Protein AF-A0A2E6W9V0-F1 (afdb_monomer_lite)

Sequence (194 aa):
MIGILCKHWQISPEEFGRLFNISNPEPFYNGTATLSVPLYERFTKVMNLATKMEKEDSIALELEAFQQEHDLSMKELSNGIKVSTDTIQRWMNLEAKPNRASTLRVAAYINRSPLEEEWGYQFDRLRGYMKTLGLRKGHVAKQMGVTMAMFSSYITGKSNPRTPYMELWLPWLTDFNDSMDKVIRVWKNTPNKH

Structure (mmCIF, N/CA/C/O backbone):
data_AF-A0A2E6W9V0-F1
#
_entry.id   AF-A0A2E6W9V0-F1
#
loop_
_atom_site.group_PDB
_atom_site.id
_atom_site.type_symbol
_atom_site.label_atom_id
_atom_site.label_alt_id
_atom_site.label_comp_id
_atom_site.label_asym_id
_atom_site.label_entity_id
_atom_site.label_seq_id
_atom_site.pdbx_PDB_ins_code
_atom_site.Cartn_x
_atom_site.Cartn_y
_atom_site.Cartn_z
_atom_site.occupancy
_atom_site.B_iso_or_equiv
_atom_site.auth_seq_id
_atom_site.auth_comp_id
_atom_site.auth_asym_id
_atom_site.auth_atom_id
_atom_site.pdbx_PDB_model_num
ATOM 1 N N . MET A 1 1 ? 20.339 -14.387 -33.029 1.00 56.03 1 MET A N 1
ATOM 2 C CA . MET A 1 1 ? 20.330 -13.676 -31.727 1.00 56.03 1 MET A CA 1
ATOM 3 C C . MET A 1 1 ? 19.712 -12.281 -31.846 1.00 56.03 1 MET A C 1
ATOM 5 O O . MET A 1 1 ? 18.791 -11.999 -31.100 1.00 56.03 1 MET A O 1
ATOM 9 N N . ILE A 1 2 ? 20.110 -11.456 -32.823 1.00 56.59 2 ILE A N 1
ATOM 10 C CA . ILE A 1 2 ? 19.520 -10.117 -33.058 1.00 56.59 2 ILE A CA 1
ATOM 11 C C . ILE A 1 2 ? 18.042 -10.190 -33.455 1.00 56.59 2 ILE A C 1
ATOM 13 O O . ILE A 1 2 ? 17.230 -9.526 -32.834 1.00 56.59 2 ILE A O 1
ATOM 17 N N . GLY A 1 3 ? 17.668 -11.082 -34.377 1.00 57.81 3 GLY A N 1
ATOM 18 C CA . GLY A 1 3 ? 16.261 -11.327 -34.717 1.00 57.81 3 GLY A CA 1
ATOM 19 C C . GLY A 1 3 ? 15.349 -11.681 -33.543 1.00 57.81 3 GLY A C 1
ATOM 20 O O . GLY A 1 3 ? 14.194 -11.277 -33.509 1.00 57.81 3 GLY A O 1
ATOM 21 N N . ILE A 1 4 ? 15.873 -12.414 -32.554 1.00 56.12 4 ILE A N 1
ATOM 22 C CA . ILE A 1 4 ? 15.129 -12.760 -31.333 1.00 56.12 4 ILE A CA 1
ATOM 23 C C . ILE A 1 4 ? 14.895 -11.498 -30.495 1.00 56.12 4 ILE A C 1
ATOM 25 O O . ILE A 1 4 ? 13.802 -11.302 -29.976 1.00 56.12 4 ILE A O 1
ATOM 29 N N . LEU A 1 5 ? 15.896 -10.618 -30.415 1.00 55.47 5 LEU A N 1
ATOM 30 C CA . LEU A 1 5 ? 15.805 -9.353 -29.692 1.00 55.47 5 LEU A CA 1
ATOM 31 C C . LEU A 1 5 ? 14.891 -8.359 -30.425 1.00 55.47 5 LEU A C 1
ATOM 33 O O . LEU A 1 5 ? 13.989 -7.820 -29.806 1.00 55.47 5 LEU A O 1
ATOM 37 N N . CYS A 1 6 ? 15.003 -8.189 -31.742 1.00 60.91 6 CYS A N 1
ATOM 38 C CA . CYS A 1 6 ? 14.086 -7.321 -32.489 1.00 60.91 6 CYS A CA 1
ATOM 39 C C . CYS A 1 6 ? 12.626 -7.800 -32.403 1.00 60.91 6 CYS A C 1
ATOM 41 O O . CYS A 1 6 ? 11.732 -6.976 -32.247 1.00 60.91 6 CYS A O 1
ATOM 43 N N . LYS A 1 7 ? 12.380 -9.120 -32.423 1.00 63.38 7 LYS A N 1
ATOM 44 C CA . LYS A 1 7 ? 11.036 -9.692 -32.217 1.00 63.38 7 LYS A CA 1
ATOM 45 C C . LYS A 1 7 ? 10.506 -9.469 -30.804 1.00 63.38 7 LYS A C 1
ATOM 47 O O . LYS A 1 7 ? 9.340 -9.134 -30.648 1.00 63.38 7 LYS A O 1
ATOM 52 N N . HIS A 1 8 ? 11.346 -9.649 -29.785 1.00 57.81 8 HIS A N 1
ATOM 53 C CA . HIS A 1 8 ? 10.958 -9.414 -28.394 1.00 57.81 8 HIS A CA 1
ATOM 54 C C . HIS A 1 8 ? 10.584 -7.944 -28.139 1.00 57.81 8 HIS A C 1
ATOM 56 O O . HIS A 1 8 ? 9.660 -7.683 -27.380 1.00 57.81 8 HIS A O 1
ATOM 62 N N . TRP A 1 9 ? 11.243 -7.012 -28.832 1.00 56.81 9 TRP A N 1
ATOM 63 C CA . TRP A 1 9 ? 11.042 -5.564 -28.706 1.00 56.81 9 TRP A CA 1
ATOM 64 C C . TRP A 1 9 ? 10.103 -4.967 -29.767 1.00 56.81 9 TRP A C 1
ATOM 66 O O . TRP A 1 9 ? 9.985 -3.753 -29.860 1.00 56.81 9 TRP A O 1
ATOM 76 N N . GLN A 1 10 ? 9.459 -5.806 -30.588 1.00 74.62 10 GLN A N 1
ATOM 77 C CA . GLN A 1 10 ? 8.549 -5.399 -31.673 1.00 74.62 10 GLN A CA 1
ATOM 78 C C . GLN A 1 10 ? 9.139 -4.398 -32.693 1.00 74.62 10 GLN A C 1
ATOM 80 O O . GLN A 1 10 ? 8.399 -3.714 -33.392 1.00 74.62 10 GLN A O 1
ATOM 85 N N . ILE A 1 11 ? 10.467 -4.344 -32.832 1.00 71.56 11 ILE A N 1
ATOM 86 C CA . ILE A 1 11 ? 11.156 -3.447 -33.772 1.00 71.56 11 ILE A CA 1
ATOM 87 C C . ILE A 1 11 ? 11.114 -4.069 -35.173 1.00 71.56 11 ILE A C 1
ATOM 89 O O . ILE A 1 11 ? 11.510 -5.230 -35.345 1.00 71.56 11 ILE A O 1
ATOM 93 N N . SER A 1 12 ? 10.671 -3.312 -36.184 1.00 77.69 12 SER A N 1
ATOM 94 C CA . SER A 1 12 ? 10.653 -3.795 -37.573 1.00 77.69 12 SER A CA 1
ATOM 95 C C . SER A 1 12 ? 12.072 -3.886 -38.164 1.00 77.69 12 SER A C 1
ATOM 97 O O . SER A 1 12 ? 12.991 -3.197 -37.704 1.00 77.69 12 SER A O 1
ATOM 99 N N . PRO A 1 13 ? 12.294 -4.709 -39.206 1.00 73.38 13 PRO A N 1
ATOM 100 C CA . PRO A 1 13 ? 13.573 -4.745 -39.909 1.00 73.38 13 PRO A CA 1
ATOM 101 C C . PRO A 1 13 ? 14.001 -3.366 -40.429 1.00 73.38 13 PRO A C 1
ATOM 103 O O . PRO A 1 13 ? 15.171 -3.009 -40.291 1.00 73.38 13 PRO A O 1
ATOM 106 N N . GLU A 1 14 ? 13.080 -2.561 -40.973 1.00 76.69 14 GLU A N 1
ATOM 107 C CA . GLU A 1 14 ? 13.408 -1.221 -41.477 1.00 76.69 14 GLU A CA 1
ATOM 108 C C . GLU A 1 14 ? 13.818 -0.265 -40.356 1.00 76.69 14 GLU A C 1
ATOM 110 O O . GLU A 1 14 ? 14.757 0.518 -40.517 1.00 76.69 14 GLU A O 1
ATOM 115 N N . GLU A 1 15 ? 13.137 -0.329 -39.214 1.00 71.38 15 GLU A N 1
ATOM 116 C CA . GLU A 1 15 ? 13.444 0.498 -38.050 1.00 71.38 15 GLU A CA 1
ATOM 117 C C . GLU A 1 15 ? 14.808 0.138 -37.448 1.00 71.38 15 GLU A C 1
ATOM 119 O O . GLU A 1 15 ? 15.629 1.019 -37.184 1.00 71.38 15 GLU A O 1
ATOM 124 N N . PHE A 1 16 ? 15.120 -1.158 -37.363 1.00 72.50 16 PHE A N 1
ATOM 125 C CA . PHE A 1 16 ? 16.455 -1.639 -37.014 1.00 72.50 16 PHE A CA 1
ATOM 126 C C . PHE A 1 16 ? 17.524 -1.132 -38.002 1.00 72.50 16 PHE A C 1
ATOM 128 O O . PHE A 1 16 ? 18.582 -0.654 -37.585 1.00 72.50 16 PHE A O 1
ATOM 135 N N . GLY A 1 17 ? 17.243 -1.163 -39.309 1.00 71.81 17 GLY A N 1
ATOM 136 C CA . GLY A 1 17 ? 18.134 -0.624 -40.340 1.00 71.81 17 GLY A CA 1
ATOM 137 C C . GLY A 1 17 ? 18.449 0.861 -40.144 1.00 71.81 17 GLY A C 1
ATOM 138 O O . GLY A 1 17 ? 19.612 1.260 -40.222 1.00 71.81 17 GLY A O 1
ATOM 139 N N . ARG A 1 18 ? 17.442 1.675 -39.801 1.00 73.81 18 ARG A N 1
ATOM 140 C CA . ARG A 1 18 ? 17.631 3.107 -39.508 1.00 73.81 18 ARG A CA 1
ATOM 141 C C . ARG A 1 18 ? 18.471 3.339 -38.255 1.00 73.81 18 ARG A C 1
ATOM 143 O O . ARG A 1 18 ? 19.403 4.136 -38.299 1.00 73.81 18 ARG A O 1
ATOM 150 N N . LEU A 1 19 ? 18.174 2.635 -37.160 1.00 65.94 19 LEU A N 1
ATOM 151 C CA . LEU A 1 19 ? 18.846 2.819 -35.866 1.00 65.94 19 LEU A CA 1
ATOM 152 C C . LEU A 1 19 ? 20.346 2.504 -35.917 1.00 65.94 19 LEU A C 1
ATOM 154 O O . LEU A 1 19 ? 21.139 3.132 -35.216 1.00 65.94 19 LEU A O 1
ATOM 158 N N . PHE A 1 20 ? 20.740 1.547 -36.757 1.00 68.62 20 PHE A N 1
ATOM 159 C CA . PHE A 1 20 ? 22.124 1.081 -36.849 1.00 68.62 20 PHE A CA 1
ATOM 160 C C . PHE A 1 20 ? 22.818 1.467 -38.159 1.00 68.62 20 PHE A C 1
ATOM 162 O O . PHE A 1 20 ? 23.950 1.041 -38.390 1.00 68.62 20 PHE A O 1
ATOM 169 N N . ASN A 1 21 ? 22.175 2.304 -38.982 1.00 73.12 21 ASN A N 1
ATOM 170 C CA . ASN A 1 21 ? 22.659 2.731 -40.295 1.00 73.12 21 ASN A CA 1
ATOM 171 C C . ASN A 1 21 ? 23.041 1.541 -41.201 1.00 73.12 21 ASN A C 1
ATOM 173 O O . ASN A 1 21 ? 24.117 1.501 -41.799 1.00 73.12 21 ASN A O 1
ATOM 177 N N . ILE A 1 22 ? 22.163 0.536 -41.252 1.00 75.19 22 ILE A N 1
ATOM 178 C CA . ILE A 1 22 ? 22.324 -0.690 -42.037 1.00 75.19 22 ILE A CA 1
ATOM 179 C C . ILE A 1 22 ? 21.368 -0.630 -43.226 1.00 75.19 22 ILE A C 1
ATOM 181 O O . ILE A 1 22 ? 20.151 -0.638 -43.063 1.00 75.19 22 ILE A O 1
ATOM 185 N N . SER A 1 23 ? 21.930 -0.617 -44.433 1.00 74.94 23 SER A N 1
ATOM 186 C CA . SER A 1 23 ? 21.172 -0.491 -45.684 1.00 74.94 23 SER A CA 1
ATOM 187 C C . SER A 1 23 ? 20.337 -1.733 -46.023 1.00 74.94 23 SER A C 1
ATOM 189 O O . SER A 1 23 ? 19.331 -1.616 -46.711 1.00 74.94 23 SER A O 1
ATOM 191 N N . ASN A 1 24 ? 20.744 -2.917 -45.547 1.00 81.38 24 ASN A N 1
ATOM 192 C CA . ASN A 1 24 ? 20.009 -4.174 -45.714 1.00 81.38 24 ASN A CA 1
ATOM 193 C C . ASN A 1 24 ? 19.934 -4.951 -44.379 1.00 81.38 24 ASN A C 1
ATOM 195 O O . ASN A 1 24 ? 20.842 -5.728 -44.069 1.00 81.38 24 ASN A O 1
ATOM 199 N N . PRO A 1 25 ? 18.899 -4.709 -43.555 1.00 76.44 25 PRO A N 1
ATOM 200 C CA . PRO A 1 25 ? 18.792 -5.267 -42.206 1.00 76.44 25 PRO A CA 1
ATOM 201 C C . PRO A 1 25 ? 18.252 -6.707 -42.151 1.00 76.44 25 PRO A C 1
ATOM 203 O O . PRO A 1 25 ? 18.462 -7.390 -41.144 1.00 76.44 25 PRO A O 1
ATOM 206 N N . GLU A 1 26 ? 17.588 -7.194 -43.207 1.00 76.38 26 GLU A N 1
ATOM 207 C CA . GLU A 1 26 ? 16.919 -8.506 -43.212 1.00 76.38 26 GLU A CA 1
ATOM 208 C C . GLU A 1 26 ? 17.818 -9.692 -42.821 1.00 76.38 26 GLU A C 1
ATOM 210 O O . GLU A 1 26 ? 17.380 -10.522 -42.020 1.00 76.38 26 GLU A O 1
ATOM 215 N N . PRO A 1 27 ? 19.077 -9.799 -43.292 1.00 74.06 27 PRO A N 1
ATOM 216 C CA . PRO A 1 27 ? 19.936 -10.924 -42.926 1.00 74.06 27 PRO A CA 1
ATOM 217 C C . PRO A 1 27 ? 20.261 -10.972 -41.422 1.00 74.06 27 PRO A C 1
ATOM 219 O O . PRO A 1 27 ? 20.403 -12.045 -40.834 1.00 74.06 27 PRO A O 1
ATOM 222 N N . PHE A 1 28 ? 20.332 -9.816 -40.758 1.00 67.75 28 PHE A N 1
ATOM 223 C CA . PHE A 1 28 ? 20.571 -9.724 -39.313 1.00 67.75 28 PHE A CA 1
ATOM 224 C C . PHE A 1 28 ? 19.304 -10.046 -38.511 1.00 67.75 28 PHE A C 1
ATOM 226 O O . PHE A 1 28 ? 19.367 -10.706 -37.466 1.00 67.75 28 PHE A O 1
ATOM 233 N N . TYR A 1 29 ? 18.148 -9.628 -39.032 1.00 67.50 29 TYR A N 1
ATOM 234 C CA . TYR A 1 29 ? 16.833 -9.908 -38.460 1.00 67.50 29 TYR A CA 1
ATOM 235 C C . TYR A 1 29 ? 16.461 -11.394 -38.560 1.00 67.50 29 TYR A C 1
ATOM 237 O O . TYR A 1 29 ? 15.961 -11.982 -37.606 1.00 67.50 29 TYR A O 1
ATOM 245 N N . ASN A 1 30 ? 16.785 -12.048 -39.674 1.00 71.94 30 ASN A N 1
ATOM 246 C CA . ASN A 1 30 ? 16.535 -13.478 -39.875 1.00 71.94 30 ASN A CA 1
ATOM 247 C C . ASN A 1 30 ? 17.632 -14.374 -39.276 1.00 71.94 30 ASN A C 1
ATOM 249 O O . ASN A 1 30 ? 17.510 -15.596 -39.276 1.00 71.94 30 ASN A O 1
ATOM 253 N N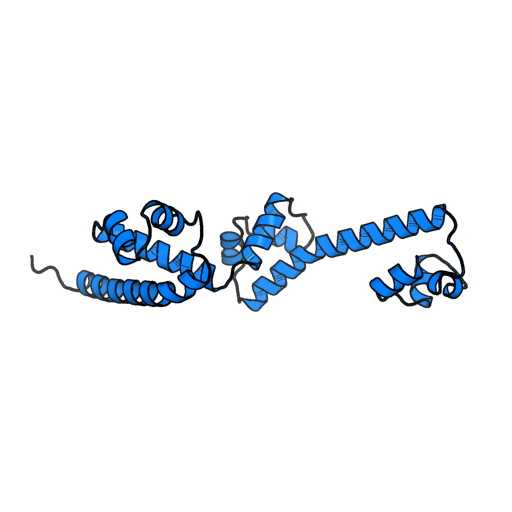 . GLY A 1 31 ? 18.689 -13.776 -38.715 1.00 65.88 31 GLY A N 1
ATOM 254 C CA . GLY A 1 31 ? 19.781 -14.496 -38.060 1.00 65.88 31 GLY A CA 1
ATOM 255 C C . GLY A 1 31 ? 20.735 -15.207 -39.020 1.00 65.88 31 GLY A C 1
ATOM 256 O O . GLY A 1 31 ? 21.501 -16.056 -38.574 1.00 65.88 31 GLY A O 1
ATOM 257 N N . THR A 1 32 ? 20.704 -14.860 -40.307 1.00 68.94 32 THR A N 1
ATOM 258 C CA . THR A 1 32 ? 21.591 -15.394 -41.350 1.00 68.94 32 THR A CA 1
ATOM 259 C C . THR A 1 32 ? 22.884 -14.585 -41.503 1.00 68.94 32 THR A C 1
ATOM 261 O O . THR A 1 32 ? 23.808 -15.036 -42.172 1.00 68.94 32 THR A O 1
ATOM 264 N N . ALA A 1 33 ? 22.986 -13.428 -40.839 1.00 62.84 33 ALA A N 1
ATOM 265 C CA . ALA A 1 33 ? 24.200 -12.624 -40.720 1.00 62.84 33 ALA A CA 1
ATOM 266 C C . ALA A 1 33 ? 24.478 -12.212 -39.263 1.00 62.84 33 ALA A C 1
ATOM 268 O O . ALA A 1 33 ? 23.566 -12.005 -38.458 1.00 62.84 33 ALA A O 1
ATOM 269 N N . THR A 1 34 ? 25.759 -12.059 -38.926 1.00 61.00 34 THR A N 1
ATOM 270 C CA . THR A 1 34 ? 26.229 -11.590 -37.614 1.00 61.00 34 THR A CA 1
ATOM 271 C C . THR A 1 34 ? 26.721 -10.151 -37.700 1.00 61.00 34 THR A C 1
ATOM 273 O O . THR A 1 34 ? 27.457 -9.804 -38.622 1.00 61.00 34 THR A O 1
ATOM 276 N N . LEU A 1 35 ? 26.360 -9.314 -36.724 1.00 60.31 35 LEU A N 1
ATOM 277 C CA . LEU A 1 35 ? 26.965 -7.988 -36.578 1.00 60.31 35 LEU A CA 1
ATOM 278 C C . LEU A 1 35 ? 28.466 -8.112 -36.299 1.00 60.31 35 LEU A C 1
ATOM 280 O O . LEU A 1 35 ? 28.909 -9.054 -35.640 1.00 60.31 35 LEU A O 1
ATOM 284 N N . SER A 1 36 ? 29.242 -7.126 -36.748 1.00 65.56 36 SER A N 1
ATOM 285 C CA . SER A 1 36 ? 30.614 -6.972 -36.270 1.00 65.56 36 SER A CA 1
ATOM 286 C C . SER A 1 36 ? 30.612 -6.739 -34.753 1.00 65.56 36 SER A C 1
ATOM 288 O O . SER A 1 36 ? 29.671 -6.150 -34.211 1.00 65.56 36 SER A O 1
ATOM 290 N N . VAL A 1 37 ? 31.668 -7.182 -34.062 1.00 55.50 37 VAL A N 1
ATOM 291 C CA . VAL A 1 37 ? 31.803 -7.042 -32.596 1.00 55.50 37 VAL A CA 1
ATOM 292 C C . VAL A 1 37 ? 31.498 -5.608 -32.108 1.00 55.50 37 VAL A C 1
ATOM 294 O O . VAL A 1 37 ? 30.690 -5.468 -31.189 1.00 55.50 37 VAL A O 1
ATOM 297 N N . PRO A 1 38 ? 31.982 -4.529 -32.764 1.00 62.72 38 PRO A N 1
ATOM 298 C CA . PRO A 1 38 ? 31.664 -3.157 -32.351 1.00 62.72 38 PRO A CA 1
ATOM 299 C C . PRO A 1 38 ? 30.180 -2.774 -32.483 1.00 62.72 38 PRO A C 1
ATOM 301 O O . PRO A 1 38 ? 29.662 -1.990 -31.686 1.00 62.72 38 PRO A O 1
ATOM 304 N N . LEU A 1 39 ? 29.473 -3.306 -33.487 1.00 54.94 39 LEU A N 1
ATOM 305 C CA . LEU A 1 39 ? 28.040 -3.057 -33.667 1.00 54.94 39 LEU A CA 1
ATOM 306 C C . LEU A 1 39 ? 27.202 -3.867 -32.674 1.00 54.94 39 LEU A C 1
ATOM 308 O O . LEU A 1 39 ? 26.203 -3.360 -32.171 1.00 54.94 39 LEU A O 1
ATOM 312 N N . TYR A 1 40 ? 27.630 -5.086 -32.341 1.00 55.66 40 TYR A N 1
ATOM 313 C CA . TYR A 1 40 ? 26.990 -5.908 -31.315 1.00 55.66 40 TYR A CA 1
ATOM 314 C C . TYR A 1 40 ? 27.095 -5.281 -29.915 1.00 55.66 40 TYR A C 1
ATOM 316 O O . TYR A 1 40 ? 26.110 -5.248 -29.176 1.00 55.66 40 TYR A O 1
ATOM 324 N N . GLU A 1 41 ? 28.253 -4.722 -29.556 1.00 58.22 41 GLU A N 1
ATOM 325 C CA . GLU A 1 41 ? 28.435 -4.005 -28.287 1.00 58.22 41 GLU A CA 1
ATOM 326 C C . GLU A 1 41 ? 27.582 -2.732 -28.217 1.00 58.22 41 GLU A C 1
ATOM 328 O O . GLU A 1 41 ? 26.940 -2.470 -27.197 1.00 58.22 41 GLU A O 1
ATOM 333 N N . ARG A 1 42 ? 27.511 -1.963 -29.315 1.00 57.44 42 ARG A N 1
ATOM 334 C CA . ARG A 1 42 ? 26.616 -0.798 -29.418 1.00 57.44 42 ARG A CA 1
ATOM 335 C C . ARG A 1 42 ? 25.149 -1.196 -29.286 1.00 57.44 42 ARG A C 1
ATOM 337 O O . ARG A 1 42 ? 24.441 -0.574 -28.502 1.00 57.44 42 ARG A O 1
ATOM 344 N N . PHE A 1 43 ? 24.717 -2.240 -29.991 1.00 58.81 43 PHE A N 1
ATOM 345 C CA . PHE A 1 43 ? 23.364 -2.784 -29.892 1.00 58.81 43 PHE A CA 1
ATOM 346 C C . PHE A 1 43 ? 23.045 -3.193 -28.451 1.00 58.81 43 PHE A C 1
ATOM 348 O O . PHE A 1 43 ? 22.086 -2.705 -27.870 1.00 58.81 43 PHE A O 1
ATOM 355 N N . THR A 1 44 ? 23.905 -3.992 -27.821 1.00 56.97 44 THR A N 1
ATOM 356 C CA . THR A 1 44 ? 23.718 -4.452 -26.437 1.00 56.97 44 THR A CA 1
ATOM 357 C C . THR A 1 44 ? 23.658 -3.284 -25.452 1.00 56.97 44 THR A C 1
ATOM 359 O O . THR A 1 44 ? 22.849 -3.293 -24.530 1.00 56.97 44 THR A O 1
ATOM 362 N N . LYS A 1 45 ? 24.471 -2.241 -25.651 1.00 57.75 45 LYS A N 1
ATOM 363 C CA . LYS A 1 45 ? 24.452 -1.036 -24.814 1.00 57.75 45 LYS A CA 1
ATOM 364 C C . LYS A 1 45 ? 23.164 -0.229 -24.989 1.00 57.75 45 LYS A C 1
ATOM 366 O O . LYS A 1 45 ? 22.606 0.195 -23.983 1.00 57.75 45 LYS A O 1
ATOM 371 N N . VAL A 1 46 ? 22.694 -0.040 -26.225 1.00 54.16 46 VAL A N 1
ATOM 372 C CA . VAL A 1 46 ? 21.431 0.655 -26.536 1.00 54.16 46 VAL A CA 1
ATOM 373 C C . VAL A 1 46 ? 20.237 -0.129 -26.001 1.00 54.16 46 VAL A C 1
ATOM 375 O O . VAL A 1 46 ? 19.387 0.460 -25.349 1.00 54.16 46 VAL A O 1
ATOM 378 N N . MET A 1 47 ? 20.215 -1.451 -26.177 1.00 57.25 47 MET A N 1
ATOM 379 C CA . MET A 1 47 ? 19.143 -2.297 -25.653 1.00 57.25 47 MET A CA 1
ATOM 380 C C . MET A 1 47 ? 19.156 -2.343 -24.126 1.00 57.25 47 MET A C 1
ATOM 382 O O . MET A 1 47 ? 18.112 -2.171 -23.522 1.00 57.25 47 MET A O 1
ATOM 386 N N . ASN A 1 48 ? 20.318 -2.464 -23.476 1.00 53.44 48 ASN A N 1
ATOM 387 C CA . ASN A 1 48 ? 20.408 -2.390 -22.013 1.00 53.44 48 ASN A CA 1
ATOM 388 C C . ASN A 1 48 ? 20.003 -1.012 -21.472 1.00 53.44 48 ASN A C 1
ATOM 390 O O . ASN A 1 48 ? 19.455 -0.930 -20.376 1.00 53.44 48 ASN A O 1
ATOM 394 N N . LEU A 1 49 ? 20.278 0.067 -22.213 1.00 48.16 49 LEU A N 1
ATOM 395 C CA . LEU A 1 49 ? 19.762 1.405 -21.914 1.00 48.16 49 LEU A CA 1
ATOM 396 C C . LEU A 1 49 ? 18.242 1.455 -22.083 1.00 48.16 49 LEU A C 1
ATOM 398 O O . LEU A 1 49 ? 17.588 1.943 -21.175 1.00 48.16 49 LEU A O 1
ATOM 402 N N . ALA A 1 50 ? 17.688 0.885 -23.154 1.00 49.31 50 ALA A N 1
ATOM 403 C CA . ALA A 1 50 ? 16.248 0.798 -23.380 1.00 49.31 50 ALA A CA 1
ATOM 404 C C . ALA A 1 50 ? 15.544 -0.027 -22.289 1.00 49.31 50 ALA A C 1
ATOM 406 O O . ALA A 1 50 ? 14.576 0.449 -21.726 1.00 49.31 50 ALA A O 1
ATOM 407 N N . THR A 1 51 ? 16.078 -1.184 -21.876 1.00 49.91 51 THR A N 1
ATOM 408 C CA . THR A 1 51 ? 15.543 -1.995 -20.756 1.00 49.91 51 THR A CA 1
ATOM 409 C C . THR A 1 51 ? 15.694 -1.304 -19.405 1.00 49.91 51 THR A C 1
ATOM 411 O O . THR A 1 51 ? 14.906 -1.509 -18.482 1.00 49.91 51 THR A O 1
ATOM 414 N N . LYS A 1 52 ? 16.743 -0.491 -19.251 1.00 44.00 52 LYS A N 1
ATOM 415 C CA . LYS A 1 52 ? 16.937 0.330 -18.058 1.00 44.00 52 LYS A CA 1
ATOM 416 C C . LYS A 1 52 ? 15.965 1.512 -18.035 1.00 44.00 52 LYS A C 1
ATOM 418 O O . LYS A 1 52 ? 15.481 1.822 -16.958 1.00 44.00 52 LYS A O 1
ATOM 423 N N . MET A 1 53 ? 15.653 2.099 -19.190 1.00 45.47 53 MET A N 1
ATOM 424 C CA . MET A 1 53 ? 14.617 3.120 -19.353 1.00 45.47 53 MET A CA 1
ATOM 425 C C . MET A 1 53 ? 13.220 2.529 -19.148 1.00 45.47 53 MET A C 1
ATOM 427 O O . MET A 1 53 ? 12.478 3.071 -18.354 1.00 45.47 53 MET A O 1
ATOM 431 N N . GLU A 1 54 ? 12.921 1.341 -19.676 1.00 49.34 54 GLU A N 1
ATOM 432 C CA . GLU A 1 54 ? 11.663 0.612 -19.440 1.00 49.34 54 GLU A CA 1
ATOM 433 C C . GLU A 1 54 ? 11.400 0.375 -17.940 1.00 49.34 54 GLU A C 1
ATOM 435 O O . GLU A 1 54 ? 10.276 0.507 -17.472 1.00 49.34 54 GLU A O 1
ATOM 440 N N . LYS A 1 55 ? 12.450 0.099 -17.149 1.00 48.78 55 LYS A N 1
ATOM 441 C CA . LYS A 1 55 ? 12.366 -0.005 -15.678 1.00 48.78 55 LYS A CA 1
ATOM 442 C C . LYS A 1 55 ? 12.296 1.336 -14.945 1.00 48.78 55 LYS A C 1
ATOM 444 O O . LYS A 1 55 ? 11.792 1.378 -13.825 1.00 48.78 55 LYS A O 1
ATOM 449 N N . GLU A 1 56 ? 12.873 2.391 -15.510 1.00 48.53 56 GLU A N 1
ATOM 450 C CA . GLU A 1 56 ? 12.894 3.736 -14.922 1.00 48.53 56 GLU A CA 1
ATOM 451 C C . GLU A 1 56 ? 11.582 4.490 -15.213 1.00 48.53 56 GLU A C 1
ATOM 453 O O . GLU A 1 56 ? 11.093 5.188 -14.327 1.00 48.53 56 GLU A O 1
ATOM 458 N N . ASP A 1 57 ? 10.965 4.236 -16.370 1.00 55.09 57 ASP A N 1
ATOM 459 C CA . ASP A 1 57 ? 9.627 4.681 -16.766 1.00 55.09 57 ASP A CA 1
ATOM 460 C C . ASP A 1 57 ? 8.532 3.879 -16.035 1.00 55.09 57 ASP A C 1
ATOM 462 O O . ASP A 1 57 ? 7.503 4.445 -15.673 1.00 55.09 57 ASP A O 1
ATOM 466 N N . SER A 1 58 ? 8.781 2.598 -15.709 1.00 65.06 58 SER A N 1
ATOM 467 C CA . SER A 1 58 ? 7.829 1.716 -15.003 1.00 65.06 58 SER A CA 1
ATOM 468 C C . SER A 1 58 ? 7.282 2.339 -13.723 1.00 65.06 58 SER A C 1
ATOM 470 O O . SER A 1 58 ? 6.082 2.338 -13.521 1.00 65.06 58 SER A O 1
ATOM 472 N N . ILE A 1 59 ? 8.125 2.920 -12.860 1.00 71.81 59 ILE A N 1
ATOM 473 C CA . ILE A 1 59 ? 7.669 3.416 -11.546 1.00 71.81 59 ILE A CA 1
ATOM 474 C C . ILE A 1 59 ? 6.862 4.710 -11.672 1.00 71.81 59 ILE A C 1
ATOM 476 O O . ILE A 1 59 ? 5.891 4.891 -10.944 1.00 71.81 59 ILE A O 1
ATOM 480 N N . ALA A 1 60 ? 7.273 5.622 -12.556 1.00 78.06 60 ALA A N 1
ATOM 481 C CA . ALA A 1 60 ? 6.541 6.864 -12.790 1.00 78.06 60 ALA A CA 1
ATOM 482 C C . ALA A 1 60 ? 5.154 6.562 -13.375 1.00 78.06 60 ALA A C 1
ATOM 484 O O . ALA A 1 60 ? 4.153 7.041 -12.846 1.00 78.06 60 ALA A O 1
ATOM 485 N N . LEU A 1 61 ? 5.110 5.686 -14.385 1.00 71.69 61 LEU A N 1
ATOM 486 C CA . LEU A 1 61 ? 3.877 5.224 -15.020 1.00 71.69 61 LEU A CA 1
ATOM 487 C C . LEU A 1 61 ? 3.003 4.407 -14.061 1.00 71.69 61 LEU A C 1
ATOM 489 O O . LEU A 1 61 ? 1.795 4.606 -14.025 1.00 71.69 61 LEU A O 1
ATOM 493 N N . GLU A 1 62 ? 3.591 3.526 -13.249 1.00 74.12 62 GLU A N 1
ATOM 494 C CA . GLU A 1 62 ? 2.876 2.746 -12.230 1.00 74.12 62 GLU A CA 1
ATOM 495 C C . GLU A 1 62 ? 2.258 3.651 -11.159 1.00 74.12 62 GLU A C 1
ATOM 497 O O . GLU A 1 62 ? 1.121 3.428 -10.755 1.00 74.12 62 GLU A O 1
ATOM 502 N N . LEU A 1 63 ? 2.978 4.682 -10.702 1.00 79.69 63 LEU A N 1
ATOM 503 C CA . LEU A 1 63 ? 2.458 5.637 -9.721 1.00 79.69 63 LEU A CA 1
ATOM 504 C C . LEU A 1 63 ? 1.334 6.494 -10.296 1.00 79.69 63 LEU A C 1
ATOM 506 O O . LEU A 1 63 ? 0.343 6.715 -9.606 1.00 79.69 63 LEU A O 1
ATOM 510 N N . GLU A 1 64 ? 1.479 6.967 -11.533 1.00 80.19 64 GLU A N 1
ATOM 511 C CA . GLU A 1 64 ? 0.450 7.756 -12.211 1.00 80.19 64 GLU A CA 1
ATOM 512 C C . GLU A 1 64 ? -0.804 6.922 -12.487 1.00 80.19 64 GLU A C 1
ATOM 514 O O . GLU A 1 64 ? -1.906 7.349 -12.142 1.00 80.19 64 GLU A O 1
ATOM 519 N N . ALA A 1 65 ? -0.641 5.706 -13.015 1.00 70.56 65 ALA A N 1
ATOM 520 C CA . ALA A 1 65 ? -1.744 4.782 -13.249 1.00 70.56 65 ALA A CA 1
ATOM 521 C C . ALA A 1 65 ? -2.4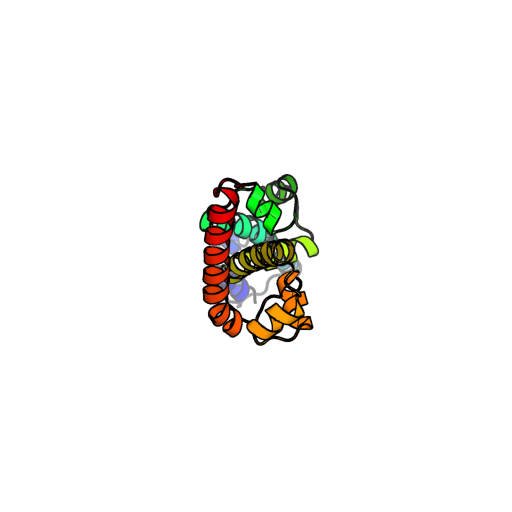66 4.426 -11.943 1.00 70.56 65 ALA A C 1
ATOM 523 O O . ALA A 1 65 ? -3.684 4.551 -11.870 1.00 70.56 65 ALA A O 1
ATOM 524 N N . PHE A 1 66 ? -1.724 4.070 -10.889 1.00 72.12 66 PHE A N 1
ATOM 525 C CA . PHE A 1 66 ? -2.302 3.737 -9.586 1.00 72.12 66 PHE A CA 1
ATOM 526 C C . PHE A 1 66 ? -3.016 4.936 -8.949 1.00 72.12 66 PHE A C 1
ATOM 528 O O . PHE A 1 66 ? -4.092 4.791 -8.372 1.00 72.12 66 PHE A O 1
ATOM 535 N N . GLN A 1 67 ? -2.448 6.141 -9.065 1.00 77.94 67 GLN A N 1
ATOM 536 C CA . GLN A 1 67 ? -3.089 7.353 -8.567 1.00 77.94 67 GLN A CA 1
ATOM 537 C C . GLN A 1 67 ? -4.429 7.611 -9.269 1.00 77.94 67 GLN A C 1
ATOM 539 O O . GLN A 1 67 ? -5.409 7.928 -8.598 1.00 77.94 67 GLN A O 1
ATOM 544 N N . GLN A 1 68 ? -4.463 7.486 -10.599 1.00 72.50 68 GLN A N 1
ATOM 545 C CA . GLN A 1 68 ? -5.665 7.708 -11.405 1.00 72.50 68 GLN A CA 1
ATOM 546 C C . GLN A 1 68 ? -6.716 6.614 -11.187 1.00 72.50 68 GLN A C 1
ATOM 548 O O . GLN A 1 68 ? -7.897 6.926 -11.062 1.00 72.50 68 GLN A O 1
ATOM 553 N N . GLU A 1 69 ? -6.301 5.347 -11.108 1.00 66.56 69 GLU A N 1
ATOM 554 C CA . GLU A 1 69 ? -7.191 4.199 -10.893 1.00 66.56 69 GLU A CA 1
ATOM 555 C C . GLU A 1 69 ? -7.931 4.283 -9.552 1.00 66.56 69 GLU A C 1
ATOM 557 O O . GLU A 1 69 ? -9.110 3.937 -9.468 1.00 66.56 69 GLU A O 1
ATOM 562 N N . HIS A 1 70 ? -7.258 4.783 -8.515 1.00 62.00 70 HIS A N 1
ATOM 563 C CA . HIS A 1 70 ? -7.792 4.855 -7.155 1.00 62.00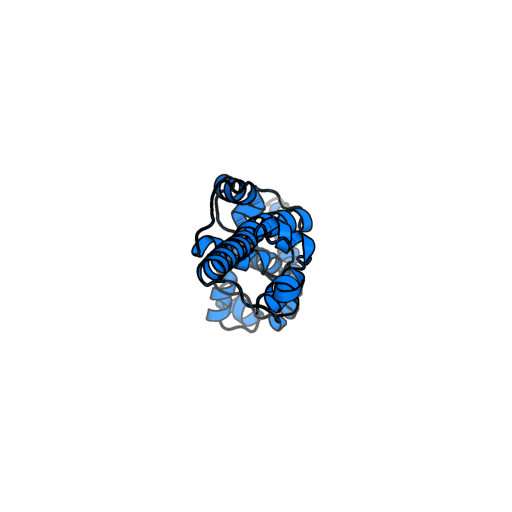 70 HIS A CA 1
ATOM 564 C C . HIS A 1 70 ? -8.241 6.263 -6.726 1.00 62.00 70 HIS A C 1
ATOM 566 O O . HIS A 1 70 ? -8.564 6.455 -5.555 1.00 62.00 70 HIS A O 1
ATOM 572 N N . ASP A 1 71 ? -8.261 7.234 -7.648 1.00 72.75 71 ASP A N 1
ATOM 573 C CA . ASP A 1 71 ? -8.614 8.646 -7.404 1.00 72.75 71 ASP A CA 1
ATOM 574 C C . ASP A 1 71 ? -7.889 9.253 -6.183 1.00 72.75 71 ASP A C 1
ATOM 576 O O . ASP A 1 71 ? -8.455 9.970 -5.357 1.00 72.75 71 ASP A O 1
ATOM 580 N N . LEU A 1 72 ? -6.604 8.917 -6.031 1.00 74.25 72 LEU A N 1
ATOM 581 C CA . LEU A 1 72 ? -5.825 9.312 -4.861 1.00 74.25 72 LEU A CA 1
ATOM 582 C C . LEU A 1 72 ? -5.295 10.735 -5.008 1.00 74.25 72 LEU A C 1
ATOM 584 O O . LEU A 1 72 ? -4.657 11.110 -6.001 1.00 74.25 72 LEU A O 1
ATOM 588 N N . SER A 1 73 ? -5.430 11.525 -3.946 1.00 81.12 73 SER A N 1
ATOM 589 C CA . SER A 1 73 ? -4.691 12.775 -3.856 1.00 81.12 73 SER A CA 1
ATOM 590 C C . SER A 1 73 ? -3.196 12.502 -3.691 1.00 81.12 73 SER A C 1
ATOM 592 O O . SER A 1 73 ? -2.756 11.507 -3.106 1.00 81.12 73 SER A O 1
ATOM 594 N N . MET A 1 74 ? -2.375 13.460 -4.116 1.00 80.69 74 MET A N 1
ATOM 595 C CA . MET A 1 74 ? -0.922 13.341 -3.982 1.00 80.69 74 MET A CA 1
ATOM 596 C C . MET A 1 74 ? -0.447 13.238 -2.527 1.00 80.69 74 MET A C 1
ATOM 598 O O . MET A 1 74 ? 0.586 12.638 -2.225 1.00 80.69 74 MET A O 1
ATOM 602 N N . LYS A 1 75 ? -1.254 13.746 -1.592 1.00 77.19 75 LYS A N 1
ATOM 603 C CA . LYS A 1 75 ? -1.027 13.599 -0.155 1.00 77.19 75 LYS A CA 1
ATOM 604 C C . LYS A 1 75 ? -1.291 12.171 0.334 1.00 77.19 75 LYS A C 1
ATOM 606 O O . LYS A 1 75 ? -0.542 11.679 1.176 1.00 77.19 75 LYS A O 1
ATOM 611 N N . GLU A 1 76 ? -2.326 11.509 -0.173 1.00 71.25 76 GLU A N 1
ATOM 612 C CA . GLU A 1 76 ? -2.655 10.119 0.175 1.00 71.25 76 GLU A CA 1
ATOM 613 C C . GLU A 1 76 ? -1.607 9.156 -0.377 1.00 71.25 76 GLU A C 1
ATOM 615 O O . GLU A 1 76 ? -1.058 8.360 0.388 1.00 71.25 76 GLU A O 1
ATOM 620 N N . LEU A 1 77 ? -1.215 9.337 -1.642 1.00 78.75 77 LEU A N 1
ATOM 621 C CA . LEU A 1 77 ? -0.138 8.573 -2.275 1.00 78.75 77 LEU A CA 1
ATOM 622 C C . LEU A 1 77 ? 1.190 8.708 -1.500 1.00 78.75 77 LEU A C 1
ATOM 624 O O . LEU A 1 77 ? 1.843 7.716 -1.162 1.00 78.75 77 LEU A O 1
ATOM 628 N N . SER A 1 78 ? 1.547 9.940 -1.118 1.00 82.25 78 SER A N 1
ATOM 629 C CA . SER A 1 78 ? 2.691 10.254 -0.245 1.00 82.25 78 SER A CA 1
ATOM 630 C C . SER A 1 78 ? 2.640 9.515 1.092 1.00 82.25 78 SER A C 1
ATOM 632 O O . SER A 1 78 ? 3.631 8.911 1.522 1.00 82.25 78 SER A O 1
ATOM 634 N N . ASN A 1 79 ? 1.488 9.531 1.761 1.00 76.56 79 ASN A N 1
ATOM 635 C CA . ASN A 1 79 ? 1.315 8.861 3.048 1.00 76.56 79 ASN A CA 1
ATOM 636 C C . ASN A 1 79 ? 1.414 7.334 2.925 1.00 76.56 79 ASN A C 1
ATOM 638 O O . ASN A 1 79 ? 2.052 6.695 3.768 1.00 76.56 79 ASN A O 1
ATOM 642 N N . GLY A 1 80 ? 0.842 6.758 1.867 1.00 74.44 80 GLY A N 1
ATOM 643 C CA . GLY A 1 80 ? 0.853 5.322 1.601 1.00 74.44 80 GLY A CA 1
ATOM 644 C C . GLY A 1 80 ? 2.255 4.755 1.368 1.00 74.44 80 GLY A C 1
ATOM 645 O O . GLY A 1 80 ? 2.645 3.754 1.986 1.00 74.44 80 GLY A O 1
ATOM 646 N N . ILE A 1 81 ? 3.050 5.449 0.549 1.00 82.00 81 ILE A N 1
ATOM 647 C CA . ILE A 1 81 ? 4.427 5.065 0.188 1.00 82.00 81 ILE A CA 1
ATOM 648 C C . ILE A 1 81 ? 5.436 5.489 1.275 1.00 82.00 81 ILE A C 1
ATOM 650 O O . ILE A 1 81 ? 6.542 4.940 1.365 1.00 82.00 81 ILE A O 1
ATOM 654 N N . LYS A 1 82 ? 5.049 6.424 2.157 1.00 82.50 82 LYS A N 1
ATOM 655 C CA . LYS A 1 82 ? 5.891 7.048 3.197 1.00 82.50 82 LYS A CA 1
ATOM 656 C C . LYS A 1 82 ? 7.093 7.782 2.602 1.00 82.50 82 LYS A C 1
ATOM 658 O O . LYS A 1 82 ? 8.244 7.567 3.000 1.00 82.50 82 LYS A O 1
ATOM 663 N N . VAL A 1 83 ? 6.809 8.626 1.620 1.00 86.81 83 VAL A N 1
ATOM 664 C CA . VAL A 1 83 ? 7.764 9.467 0.888 1.00 86.81 83 VAL A CA 1
ATOM 665 C C . VAL A 1 83 ? 7.120 10.839 0.716 1.00 86.81 83 VAL A C 1
ATOM 667 O O . VAL A 1 83 ? 5.910 10.897 0.577 1.00 86.81 83 VAL A O 1
ATOM 670 N N . SER A 1 84 ? 7.888 11.934 0.744 1.00 90.88 84 SER A N 1
ATOM 671 C CA . SER A 1 84 ? 7.301 13.271 0.579 1.00 90.88 84 SER A CA 1
ATOM 672 C C . SER A 1 84 ? 6.655 13.459 -0.797 1.00 90.88 84 SER A C 1
ATOM 674 O O . SER A 1 84 ? 7.147 12.928 -1.795 1.00 90.88 84 SER A O 1
ATOM 676 N N . THR A 1 85 ? 5.609 14.287 -0.848 1.00 90.50 85 THR A N 1
ATOM 677 C CA . THR A 1 85 ? 4.923 14.702 -2.084 1.00 90.50 85 THR A CA 1
ATOM 678 C C . THR A 1 85 ? 5.904 15.190 -3.141 1.00 90.50 85 THR A C 1
ATOM 680 O O . THR A 1 85 ? 5.870 14.716 -4.269 1.00 90.50 85 THR A O 1
ATOM 683 N N . ASP A 1 86 ? 6.848 16.051 -2.757 1.00 93.12 86 ASP A N 1
ATOM 684 C CA . ASP A 1 86 ? 7.836 16.621 -3.678 1.00 93.12 86 ASP A CA 1
ATOM 685 C C . ASP A 1 86 ? 8.741 15.544 -4.275 1.00 93.12 86 ASP A C 1
ATOM 687 O O . ASP A 1 86 ? 9.112 15.599 -5.441 1.00 93.12 86 ASP A O 1
ATOM 691 N N . THR A 1 87 ? 9.102 14.535 -3.482 1.00 92.06 87 THR A N 1
ATOM 692 C CA . THR A 1 87 ? 9.954 13.446 -3.963 1.00 92.06 87 THR A CA 1
ATOM 693 C C . THR A 1 87 ? 9.199 12.569 -4.960 1.00 92.06 87 THR A C 1
ATOM 695 O O . THR A 1 87 ? 9.767 12.211 -5.988 1.00 92.06 87 THR A O 1
ATOM 698 N N . ILE A 1 88 ? 7.929 12.257 -4.683 1.00 89.25 88 ILE A N 1
ATOM 699 C CA . ILE A 1 88 ? 7.072 11.485 -5.593 1.00 89.25 88 ILE A CA 1
ATOM 700 C C . ILE A 1 88 ? 6.830 12.262 -6.884 1.00 89.25 88 ILE A C 1
ATOM 702 O O . ILE A 1 88 ? 7.016 11.703 -7.959 1.00 89.25 88 ILE A O 1
ATOM 706 N N . GLN A 1 89 ? 6.522 13.557 -6.794 1.00 90.00 89 GLN A N 1
ATOM 707 C CA . GLN A 1 89 ? 6.326 14.409 -7.965 1.00 90.00 89 GLN A CA 1
ATOM 708 C C . GLN A 1 89 ? 7.571 14.433 -8.856 1.00 90.00 89 GLN A C 1
ATOM 710 O O . GLN A 1 89 ? 7.468 14.304 -10.071 1.00 90.00 89 GLN A O 1
ATOM 715 N N . ARG A 1 90 ? 8.766 14.535 -8.262 1.00 88.81 90 ARG A N 1
ATOM 716 C CA . ARG A 1 90 ? 10.026 14.481 -9.018 1.00 88.81 90 ARG A CA 1
ATOM 717 C C . ARG A 1 90 ? 10.282 13.112 -9.643 1.00 88.81 90 ARG A C 1
ATOM 719 O O . ARG A 1 90 ? 10.951 13.052 -10.667 1.00 88.81 90 ARG A O 1
ATOM 726 N N . TRP A 1 91 ? 9.777 12.025 -9.058 1.00 89.62 91 TRP A N 1
ATOM 727 C CA . TRP A 1 91 ? 9.819 10.703 -9.692 1.00 89.62 91 TRP A CA 1
ATOM 728 C C . TRP A 1 91 ? 8.848 10.615 -10.871 1.00 89.62 91 TRP A C 1
ATOM 730 O O . TRP A 1 91 ? 9.258 10.170 -11.935 1.00 89.62 91 TRP A O 1
ATOM 740 N N . MET A 1 92 ? 7.610 11.091 -10.709 1.00 82.88 92 MET A N 1
ATOM 741 C CA . MET A 1 92 ? 6.592 11.103 -11.770 1.00 82.88 92 MET A CA 1
ATOM 742 C C . MET A 1 92 ? 7.001 11.988 -12.956 1.00 82.88 92 MET A C 1
ATOM 744 O O . MET A 1 92 ? 6.827 11.601 -14.103 1.00 82.88 92 MET A O 1
ATOM 748 N N . ASN A 1 93 ? 7.634 13.134 -12.690 1.00 83.75 93 ASN A N 1
ATOM 749 C CA . ASN A 1 93 ? 8.162 14.035 -13.721 1.00 83.75 93 ASN A CA 1
ATOM 750 C C . ASN A 1 93 ? 9.504 13.570 -14.318 1.00 83.75 93 ASN A C 1
ATOM 752 O O . ASN A 1 93 ? 10.100 14.295 -15.115 1.00 83.75 93 ASN A O 1
ATOM 756 N N . LEU A 1 94 ? 10.034 12.418 -13.888 1.00 80.88 94 LEU A N 1
ATOM 757 C CA . LEU A 1 94 ? 11.351 11.898 -14.283 1.00 80.88 94 LEU A CA 1
ATOM 758 C C . LEU A 1 94 ? 12.539 12.830 -13.941 1.00 80.88 94 LEU A C 1
ATOM 760 O O . LEU A 1 94 ? 13.647 12.667 -14.454 1.00 80.88 94 LEU A O 1
ATOM 764 N N . GLU A 1 95 ? 12.351 13.784 -13.027 1.00 82.25 95 GLU A N 1
ATOM 765 C CA . GLU A 1 95 ? 13.383 14.716 -12.550 1.00 82.25 95 GLU A CA 1
ATOM 766 C C . GLU A 1 95 ? 14.345 14.078 -11.535 1.00 82.25 95 GLU A C 1
ATOM 768 O O . GLU A 1 95 ? 15.460 14.562 -11.317 1.00 82.25 95 GLU A O 1
ATOM 773 N N . ALA A 1 96 ? 13.911 13.010 -10.864 1.00 83.94 96 ALA A N 1
ATOM 774 C CA . ALA A 1 96 ? 14.695 12.274 -9.883 1.00 83.94 96 ALA A CA 1
ATOM 775 C C . ALA A 1 96 ? 14.422 10.772 -9.978 1.00 83.94 96 ALA A C 1
ATOM 777 O O . ALA A 1 96 ? 13.338 10.343 -10.360 1.00 83.94 96 ALA A O 1
ATOM 778 N N . LYS A 1 97 ? 15.398 9.956 -9.563 1.00 80.88 97 LYS A N 1
ATOM 779 C CA . LYS A 1 97 ? 15.260 8.494 -9.557 1.00 80.88 97 LYS A CA 1
ATOM 780 C C . LYS A 1 97 ? 14.980 7.965 -8.151 1.00 80.88 97 LYS A C 1
ATOM 782 O O . LYS A 1 97 ? 15.703 8.339 -7.217 1.00 80.88 97 LYS A O 1
ATOM 787 N N . PRO A 1 98 ? 13.994 7.069 -7.970 1.00 82.31 98 PRO A N 1
ATOM 788 C CA . PRO A 1 98 ? 13.823 6.373 -6.707 1.00 82.31 98 PRO A CA 1
ATOM 789 C C . PRO A 1 98 ? 15.026 5.461 -6.465 1.00 82.31 98 PRO A C 1
ATOM 791 O O . PRO A 1 98 ? 15.486 4.732 -7.342 1.00 82.31 98 PRO A O 1
ATOM 794 N N . ASN A 1 99 ? 15.549 5.474 -5.241 1.00 81.31 99 ASN A N 1
ATOM 795 C CA . ASN A 1 99 ? 16.542 4.481 -4.846 1.00 81.31 99 ASN A CA 1
ATOM 796 C C . ASN A 1 99 ? 15.878 3.099 -4.666 1.00 81.31 99 ASN A C 1
ATOM 798 O O . ASN A 1 99 ? 14.650 2.965 -4.659 1.00 81.31 99 ASN A O 1
ATOM 802 N N . ARG A 1 100 ? 16.687 2.050 -4.476 1.00 70.75 100 ARG A N 1
ATOM 803 C CA . ARG A 1 100 ? 16.191 0.671 -4.314 1.00 70.75 100 ARG A CA 1
ATOM 804 C C . ARG A 1 100 ? 15.184 0.524 -3.166 1.00 70.75 100 ARG A C 1
ATOM 806 O O . ARG A 1 100 ? 14.211 -0.208 -3.308 1.00 70.75 100 ARG A O 1
ATOM 813 N N . ALA A 1 101 ? 15.402 1.205 -2.040 1.00 71.12 101 ALA A N 1
ATOM 814 C CA . ALA A 1 101 ? 14.490 1.139 -0.899 1.00 71.12 101 ALA A CA 1
ATOM 815 C C . ALA A 1 101 ? 13.143 1.807 -1.218 1.00 71.12 101 ALA A C 1
ATOM 817 O O . ALA A 1 101 ? 12.098 1.261 -0.879 1.00 71.12 101 ALA A O 1
ATOM 818 N N . SER A 1 102 ? 13.165 2.945 -1.912 1.00 78.62 102 SER A N 1
ATOM 819 C CA . SER A 1 102 ? 11.967 3.629 -2.400 1.00 78.62 102 SER A CA 1
ATOM 820 C C . SER A 1 102 ? 11.200 2.796 -3.423 1.00 78.62 102 SER A C 1
ATOM 822 O O . SER A 1 102 ? 9.991 2.654 -3.295 1.00 78.62 102 SER A O 1
ATOM 824 N N . THR A 1 103 ? 11.901 2.175 -4.374 1.00 78.38 103 THR A N 1
ATOM 825 C CA . THR A 1 103 ? 11.301 1.281 -5.380 1.00 78.38 103 THR A CA 1
ATOM 826 C C . THR A 1 103 ? 10.542 0.132 -4.717 1.00 78.38 103 THR A C 1
ATOM 828 O O . THR A 1 103 ? 9.397 -0.141 -5.053 1.00 78.38 103 THR A O 1
ATOM 831 N N . LEU A 1 104 ? 11.150 -0.507 -3.711 1.00 70.44 104 LEU A N 1
ATOM 832 C CA . LEU A 1 104 ? 10.498 -1.581 -2.958 1.00 70.44 104 LEU A CA 1
ATOM 833 C C . LEU A 1 104 ? 9.276 -1.093 -2.172 1.00 70.44 104 LEU A C 1
ATOM 835 O O . LEU A 1 104 ? 8.323 -1.848 -2.029 1.00 70.44 104 LEU A O 1
ATOM 839 N N . ARG A 1 105 ? 9.281 0.147 -1.664 1.00 73.81 105 ARG A N 1
ATOM 840 C CA . ARG A 1 105 ? 8.110 0.729 -0.986 1.00 73.81 105 ARG A CA 1
ATOM 841 C C . ARG A 1 105 ? 6.968 1.007 -1.950 1.00 73.81 105 ARG A C 1
ATOM 843 O O . ARG A 1 105 ? 5.837 0.722 -1.586 1.00 73.81 105 ARG A O 1
ATOM 850 N N . VAL A 1 106 ? 7.269 1.534 -3.137 1.00 76.38 106 VAL A N 1
ATOM 851 C CA . VAL A 1 106 ? 6.274 1.761 -4.193 1.00 76.38 106 VAL A CA 1
ATOM 852 C C . VAL A 1 106 ? 5.661 0.432 -4.615 1.00 76.38 106 VAL A C 1
ATOM 854 O O . VAL A 1 106 ? 4.455 0.261 -4.490 1.00 76.38 106 VAL A O 1
ATOM 857 N N . ALA A 1 107 ? 6.487 -0.555 -4.968 1.00 66.50 107 ALA A N 1
ATOM 858 C CA . ALA A 1 107 ? 6.005 -1.884 -5.329 1.00 66.50 107 ALA A CA 1
ATOM 859 C C . ALA A 1 107 ? 5.187 -2.526 -4.196 1.00 66.50 107 ALA A C 1
ATOM 861 O O . ALA A 1 107 ? 4.146 -3.119 -4.446 1.00 66.50 107 ALA A O 1
ATOM 862 N N . ALA A 1 108 ? 5.616 -2.387 -2.939 1.00 66.00 108 ALA A N 1
ATOM 863 C CA . ALA A 1 108 ? 4.881 -2.901 -1.785 1.00 66.00 108 ALA A CA 1
ATOM 864 C C . ALA A 1 108 ? 3.637 -2.083 -1.416 1.00 66.00 108 ALA A C 1
ATOM 866 O O . ALA A 1 108 ? 2.925 -2.515 -0.519 1.00 66.00 108 ALA A O 1
ATOM 867 N N . TYR A 1 109 ? 3.425 -0.904 -2.005 1.00 71.62 109 TYR A N 1
ATOM 868 C CA . TYR A 1 109 ? 2.224 -0.089 -1.839 1.00 71.62 109 TYR A CA 1
ATOM 869 C C . TYR A 1 109 ? 1.220 -0.377 -2.960 1.00 71.62 109 TYR A C 1
ATOM 871 O O . TYR A 1 109 ? 0.077 -0.691 -2.666 1.00 71.62 109 TYR A O 1
ATOM 879 N N . ILE A 1 110 ? 1.680 -0.391 -4.213 1.00 69.06 110 ILE A N 1
ATOM 880 C CA . ILE A 1 110 ? 0.871 -0.707 -5.401 1.00 69.06 110 ILE A CA 1
ATOM 881 C C . ILE A 1 110 ? 0.378 -2.158 -5.368 1.00 69.06 110 ILE A C 1
ATOM 883 O O . ILE A 1 110 ? -0.763 -2.438 -5.706 1.00 69.06 110 ILE A O 1
ATOM 887 N N . ASN A 1 111 ? 1.209 -3.091 -4.892 1.00 61.12 111 ASN A N 1
ATOM 888 C CA . ASN A 1 111 ? 0.795 -4.485 -4.712 1.00 61.12 111 ASN A CA 1
ATOM 889 C C . ASN A 1 111 ? 0.046 -4.736 -3.390 1.00 61.12 111 ASN A C 1
ATOM 891 O O . ASN A 1 111 ? -0.202 -5.900 -3.060 1.00 61.12 111 ASN A O 1
ATOM 895 N N . ARG A 1 112 ? -0.297 -3.702 -2.601 1.00 61.72 112 ARG A N 1
ATOM 896 C CA . ARG A 1 112 ? -1.215 -3.917 -1.474 1.00 61.72 112 ARG A CA 1
ATOM 897 C C . ARG A 1 112 ? -2.588 -4.186 -2.045 1.00 61.72 112 ARG A C 1
ATOM 899 O O . ARG A 1 112 ? -3.135 -3.377 -2.782 1.00 61.72 112 ARG A O 1
ATOM 906 N N . SER A 1 113 ? -3.155 -5.328 -1.679 1.00 52.22 113 SER A N 1
ATOM 907 C CA . SER A 1 113 ? -4.565 -5.584 -1.949 1.00 52.22 113 SER A CA 1
ATOM 908 C C . SER A 1 113 ? -5.404 -4.462 -1.309 1.00 52.22 113 SER A C 1
ATOM 910 O O . SER A 1 113 ? -5.081 -4.069 -0.186 1.00 52.22 113 SER A O 1
ATOM 912 N N . PRO A 1 114 ? -6.497 -3.996 -1.942 1.00 55.91 114 PRO A N 1
ATOM 913 C CA . PRO A 1 114 ? -7.476 -3.095 -1.318 1.00 55.91 114 PRO A CA 1
ATOM 914 C C . PRO A 1 114 ? -7.933 -3.580 0.066 1.00 55.91 114 PRO A C 1
ATOM 916 O O . PRO A 1 114 ? -8.170 -2.790 0.978 1.00 55.91 114 PRO A O 1
ATOM 919 N N . LEU A 1 115 ? -7.948 -4.904 0.255 1.00 53.88 115 LEU A N 1
ATOM 920 C CA . LEU A 1 115 ? -8.192 -5.533 1.545 1.00 53.88 115 LEU A CA 1
ATOM 921 C C . LEU A 1 115 ? -7.167 -5.085 2.597 1.00 53.88 115 LEU A C 1
ATOM 923 O O . LEU A 1 115 ? -7.550 -4.792 3.720 1.00 53.88 115 LEU A O 1
ATOM 927 N N . GLU A 1 116 ? -5.874 -4.993 2.278 1.00 59.94 116 GLU A N 1
ATOM 928 C CA . GLU A 1 116 ? -4.840 -4.597 3.245 1.00 59.94 116 GLU A CA 1
ATOM 929 C C . GLU A 1 116 ? -5.015 -3.162 3.766 1.00 59.94 116 GLU A C 1
ATOM 931 O O . GLU A 1 116 ? -4.712 -2.897 4.933 1.00 59.94 116 GLU A O 1
ATOM 936 N N . GLU A 1 117 ? -5.503 -2.245 2.929 1.00 63.75 117 GLU A N 1
ATOM 937 C CA . GLU A 1 117 ? -5.777 -0.861 3.321 1.00 63.75 117 GLU A CA 1
ATOM 938 C C . GLU A 1 117 ? -7.002 -0.771 4.237 1.00 63.75 117 GLU A C 1
ATOM 940 O O . GLU A 1 117 ? -6.924 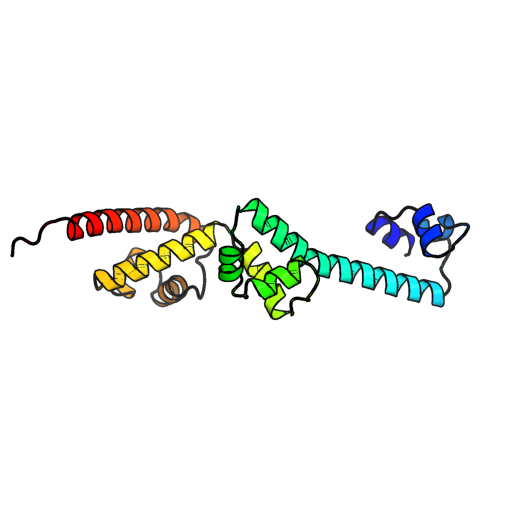-0.188 5.325 1.00 63.75 117 GLU A O 1
ATOM 945 N N . GLU A 1 118 ? -8.093 -1.444 3.862 1.00 67.12 118 GLU A N 1
ATOM 946 C CA . GLU A 1 118 ? -9.294 -1.545 4.692 1.00 67.12 118 GLU A CA 1
ATOM 947 C C . GLU A 1 118 ? -8.968 -2.187 6.052 1.00 67.12 118 GLU A C 1
ATOM 949 O O . GLU A 1 118 ? -9.365 -1.697 7.112 1.00 67.12 118 GLU A O 1
ATOM 954 N N . TRP A 1 119 ? -8.125 -3.219 6.048 1.00 74.81 119 TRP A N 1
ATOM 955 C CA . TRP A 1 119 ? -7.621 -3.880 7.247 1.00 74.81 119 TRP A CA 1
ATOM 956 C C . TRP A 1 119 ? -6.823 -2.956 8.170 1.00 74.81 119 TRP A C 1
ATOM 958 O O . TRP A 1 119 ? -7.030 -2.969 9.390 1.00 74.81 119 TRP A O 1
ATOM 968 N N . GLY A 1 120 ? -5.914 -2.154 7.611 1.00 72.12 120 GLY A N 1
ATOM 969 C CA . GLY A 1 120 ? -5.138 -1.178 8.375 1.00 72.12 120 GLY A CA 1
ATOM 970 C C . GLY A 1 120 ? -6.042 -0.176 9.096 1.00 72.12 120 GLY A C 1
ATOM 971 O O . GLY A 1 120 ? -5.896 0.042 10.303 1.00 72.12 120 GLY A O 1
ATOM 972 N N . TYR A 1 121 ? -7.036 0.350 8.378 1.00 75.75 121 TYR A N 1
ATOM 973 C CA . TYR A 1 121 ? -8.025 1.276 8.922 1.00 75.75 121 TYR A CA 1
ATOM 974 C C . TYR A 1 121 ? -8.851 0.658 10.064 1.00 75.75 121 TYR A C 1
ATOM 976 O O . TYR A 1 121 ? -8.973 1.256 11.141 1.00 75.75 121 TYR A O 1
ATOM 984 N N . GLN A 1 122 ? -9.368 -0.565 9.886 1.00 79.25 122 GLN A N 1
ATOM 985 C CA . GLN A 1 122 ? -10.169 -1.225 10.923 1.00 79.25 122 GLN A CA 1
ATOM 986 C C . GLN A 1 122 ? -9.357 -1.535 12.194 1.00 79.25 122 GLN A C 1
ATOM 988 O O . GLN A 1 122 ? -9.883 -1.423 13.307 1.00 79.25 122 GLN A O 1
ATOM 993 N N . PHE A 1 123 ? -8.066 -1.871 12.074 1.00 82.69 123 PHE A N 1
ATOM 994 C CA . PHE A 1 123 ? -7.208 -2.102 13.243 1.00 82.69 123 PHE A CA 1
ATOM 995 C C . PHE A 1 123 ? -6.852 -0.827 14.007 1.00 82.69 123 PHE A C 1
ATOM 997 O O . PHE A 1 123 ? -6.734 -0.870 15.237 1.00 82.69 123 PHE A O 1
ATOM 1004 N N . ASP A 1 124 ? -6.691 0.302 13.319 1.00 80.75 124 ASP A N 1
ATOM 1005 C CA . ASP A 1 124 ? -6.467 1.588 13.978 1.00 80.75 124 ASP A CA 1
ATOM 1006 C C . ASP A 1 124 ? -7.712 2.035 14.764 1.00 80.75 124 ASP A C 1
ATOM 1008 O O . ASP A 1 124 ? -7.582 2.442 15.927 1.00 80.75 124 ASP A O 1
ATOM 1012 N N . ARG A 1 125 ? -8.920 1.853 14.203 1.00 79.88 125 ARG A N 1
ATOM 1013 C CA . ARG A 1 125 ? -10.194 2.058 14.925 1.00 79.88 125 ARG A CA 1
ATOM 1014 C C . ARG A 1 125 ? -10.296 1.162 16.154 1.00 79.88 125 ARG A C 1
ATOM 1016 O O . ARG A 1 125 ? -10.497 1.659 17.265 1.00 79.88 125 ARG A O 1
ATOM 1023 N N . LEU A 1 126 ? -10.053 -0.139 15.983 1.00 81.56 126 LEU A N 1
ATOM 1024 C CA . LEU A 1 126 ? -10.069 -1.104 17.080 1.00 81.56 126 LEU A CA 1
ATOM 1025 C C . LEU A 1 126 ? -9.087 -0.709 18.192 1.00 81.56 126 LEU A C 1
ATOM 1027 O O . LEU A 1 126 ? -9.439 -0.745 19.371 1.00 81.56 126 LEU A O 1
ATOM 1031 N N . ARG A 1 127 ? -7.873 -0.257 17.846 1.00 84.75 127 ARG A N 1
ATOM 1032 C CA . ARG A 1 127 ? -6.887 0.240 18.822 1.00 84.75 127 ARG A CA 1
ATOM 1033 C C . ARG A 1 127 ? -7.427 1.439 19.608 1.00 84.75 127 ARG A C 1
ATOM 10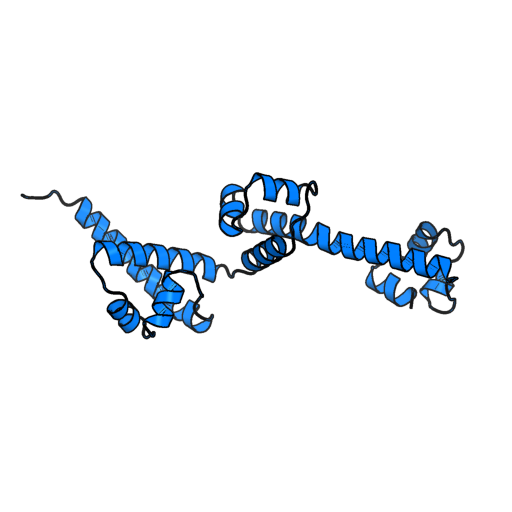35 O O . ARG A 1 127 ? -7.225 1.511 20.823 1.00 84.75 127 ARG A O 1
ATOM 1042 N N . GLY A 1 128 ? -8.120 2.353 18.931 1.00 78.06 128 GLY A N 1
ATOM 1043 C CA . GLY A 1 128 ? -8.811 3.484 19.547 1.00 78.06 128 GLY A CA 1
ATOM 1044 C C . GLY A 1 128 ? -9.865 3.038 20.560 1.00 78.06 128 GLY A C 1
ATOM 1045 O O . GLY A 1 128 ? -9.826 3.466 21.715 1.00 78.06 128 GLY A O 1
ATOM 1046 N N . TYR A 1 129 ? -10.756 2.119 20.178 1.00 80.69 129 TYR A N 1
ATOM 1047 C CA . TYR A 1 129 ? -11.792 1.611 21.084 1.00 80.69 129 TYR A CA 1
ATOM 1048 C C . TYR A 1 129 ? -11.218 0.828 22.252 1.00 80.69 129 TYR A C 1
ATOM 1050 O O . TYR A 1 129 ? -11.668 1.006 23.380 1.00 80.69 129 TYR A O 1
ATOM 1058 N N . MET A 1 130 ? -10.184 0.018 22.024 1.00 84.25 130 MET A N 1
ATOM 1059 C CA . MET A 1 130 ? -9.518 -0.701 23.103 1.00 84.25 130 MET A CA 1
ATOM 1060 C C . MET A 1 130 ? -8.971 0.244 24.171 1.00 84.25 130 MET A C 1
ATOM 1062 O O . MET A 1 130 ? -9.088 -0.045 25.359 1.00 84.25 130 MET A O 1
ATOM 1066 N N . LYS A 1 131 ? -8.407 1.385 23.759 1.00 82.38 131 LYS A N 1
ATOM 1067 C CA . LYS A 1 131 ? -7.933 2.415 24.687 1.00 82.38 131 LYS A CA 1
ATOM 1068 C C . LYS A 1 131 ? -9.095 3.057 25.446 1.00 82.38 131 LYS A C 1
ATOM 1070 O O . LYS A 1 131 ? -9.009 3.185 26.662 1.00 82.38 131 LYS A O 1
ATOM 1075 N N . THR A 1 132 ? -10.169 3.422 24.748 1.00 76.38 132 THR A N 1
ATOM 1076 C CA . THR A 1 132 ? -11.356 4.061 25.342 1.00 76.38 132 THR A CA 1
ATOM 1077 C C . THR A 1 132 ? -12.079 3.152 26.336 1.00 76.38 132 THR A C 1
ATOM 1079 O O . THR A 1 132 ? -12.505 3.606 27.390 1.00 76.38 132 THR A O 1
ATOM 1082 N N . LEU A 1 133 ? -12.198 1.864 26.016 1.00 76.44 133 LEU A N 1
ATOM 1083 C CA . LEU A 1 133 ? -12.932 0.875 26.806 1.00 76.44 133 LEU A CA 1
ATOM 1084 C C . LEU A 1 133 ? -12.055 0.103 27.806 1.00 76.44 133 LEU A C 1
ATOM 1086 O O . LEU A 1 133 ? -12.549 -0.775 28.507 1.00 76.44 133 LEU A O 1
ATOM 1090 N N . GLY A 1 134 ? -10.745 0.361 27.844 1.00 82.62 134 GLY A N 1
ATOM 1091 C CA . GLY A 1 134 ? -9.813 -0.389 28.692 1.00 82.62 134 GLY A CA 1
ATOM 1092 C C . GLY A 1 134 ? -9.669 -1.872 28.314 1.00 82.62 134 GLY A C 1
ATOM 1093 O O . GLY A 1 134 ? -9.298 -2.694 29.156 1.00 82.62 134 GLY A O 1
ATOM 1094 N N . LEU A 1 135 ? -9.948 -2.243 27.058 1.00 83.69 135 LEU A N 1
ATOM 1095 C CA . LEU A 1 135 ? -9.850 -3.629 26.597 1.00 83.69 135 LEU A CA 1
ATOM 1096 C C . LEU A 1 135 ? -8.387 -4.063 26.481 1.00 83.69 135 LEU A C 1
ATOM 1098 O O . LEU A 1 135 ? -7.559 -3.435 25.816 1.00 83.69 135 LEU A O 1
ATOM 1102 N N . ARG A 1 136 ? -8.063 -5.207 27.090 1.00 87.25 136 ARG A N 1
ATOM 1103 C CA . ARG A 1 136 ? -6.724 -5.803 27.003 1.00 87.25 136 ARG A CA 1
ATOM 1104 C C . ARG A 1 136 ? -6.553 -6.554 25.683 1.00 87.25 136 ARG A C 1
ATOM 1106 O O . ARG A 1 136 ? -7.429 -7.314 25.281 1.00 87.25 136 ARG A O 1
ATOM 1113 N N . LYS A 1 137 ? -5.366 -6.443 25.073 1.00 82.31 137 LYS A N 1
ATOM 1114 C CA . LYS A 1 137 ? -4.992 -7.153 23.829 1.00 82.31 137 LYS A CA 1
ATOM 1115 C C . LYS A 1 137 ? -5.280 -8.652 23.871 1.00 82.31 137 LYS A C 1
ATOM 1117 O O . LYS A 1 137 ? -5.786 -9.194 22.901 1.00 82.31 137 LYS A O 1
ATOM 1122 N N . GLY A 1 138 ? -5.005 -9.307 25.000 1.00 80.81 138 GLY A N 1
ATOM 1123 C CA . GLY A 1 138 ? -5.271 -10.739 25.159 1.00 80.81 138 GLY A CA 1
ATOM 1124 C C . GLY A 1 138 ? -6.756 -11.108 25.069 1.00 80.81 138 GLY A C 1
ATOM 1125 O O . GLY A 1 138 ? -7.082 -12.175 24.562 1.00 80.81 138 GLY A O 1
ATOM 1126 N N . HIS A 1 139 ? -7.657 -10.223 25.508 1.00 81.56 139 HIS A N 1
ATOM 1127 C CA . HIS A 1 139 ? -9.098 -10.467 25.439 1.00 81.56 139 HIS A CA 1
ATOM 1128 C C . HIS A 1 139 ? -9.596 -10.425 23.991 1.00 81.56 139 HIS A C 1
ATOM 1130 O O . HIS A 1 139 ? -10.279 -11.341 23.543 1.00 81.56 139 HIS A O 1
ATOM 1136 N N . VAL A 1 140 ? -9.174 -9.404 23.243 1.00 80.75 140 VAL A N 1
ATOM 1137 C CA . VAL A 1 140 ? -9.541 -9.236 21.831 1.00 80.75 140 VAL A CA 1
ATOM 1138 C C . VAL A 1 140 ? -8.910 -10.327 20.963 1.00 80.75 140 VAL A C 1
ATOM 1140 O O . VAL A 1 140 ? -9.593 -10.927 20.143 1.00 80.75 140 VAL A O 1
ATOM 1143 N N . ALA A 1 141 ? -7.643 -10.677 21.212 1.00 79.81 141 ALA A N 1
ATOM 1144 C CA . ALA A 1 141 ? -6.978 -11.787 20.530 1.00 79.81 141 ALA A CA 1
ATOM 1145 C C . ALA A 1 141 ? -7.743 -13.111 20.704 1.00 79.81 141 ALA A C 1
ATOM 1147 O O . ALA A 1 141 ? -7.944 -13.839 19.735 1.00 79.81 141 ALA A O 1
ATOM 1148 N N . LYS A 1 142 ? -8.236 -13.387 21.923 1.00 80.38 142 LYS A N 1
ATOM 1149 C CA . LYS A 1 142 ? -9.063 -14.567 22.206 1.00 80.38 142 LYS A CA 1
ATOM 1150 C C . LYS A 1 142 ? -10.390 -14.539 21.442 1.00 80.38 142 LYS A C 1
ATOM 1152 O O . LYS A 1 142 ? -10.778 -15.573 20.914 1.00 80.38 142 LYS A O 1
ATOM 1157 N N . GLN A 1 143 ? -11.065 -13.390 21.366 1.00 78.19 143 GLN A N 1
ATOM 1158 C CA . GLN A 1 143 ? -12.311 -13.247 20.597 1.00 78.19 143 GLN A CA 1
ATOM 1159 C C . GLN A 1 143 ? -12.096 -13.445 19.094 1.00 78.19 143 GLN A C 1
ATOM 1161 O O . GLN A 1 143 ? -12.913 -14.080 18.440 1.00 78.19 143 GLN A O 1
ATOM 1166 N N . MET A 1 144 ? -10.967 -12.972 18.572 1.00 75.19 144 MET A N 1
ATOM 1167 C CA . MET A 1 144 ? -10.575 -13.169 17.176 1.00 75.19 144 MET A CA 1
ATOM 1168 C C . MET A 1 144 ? -10.018 -14.574 16.885 1.00 75.19 144 MET A C 1
ATOM 1170 O O . MET A 1 144 ? -9.689 -14.876 15.743 1.00 75.19 144 MET A O 1
ATOM 1174 N N . GLY A 1 145 ? -9.864 -15.437 17.898 1.00 75.38 145 GLY A N 1
ATOM 1175 C CA . GLY A 1 145 ? -9.302 -16.779 17.723 1.00 75.38 145 GLY A CA 1
ATOM 1176 C C . GLY A 1 145 ? -7.817 -16.793 17.339 1.00 75.38 145 GLY A C 1
ATOM 1177 O O . GLY A 1 145 ? -7.352 -17.752 16.727 1.00 75.38 145 GLY A O 1
ATOM 1178 N N . VAL A 1 146 ? -7.057 -15.748 17.689 1.00 79.56 146 VAL A N 1
ATOM 1179 C CA . VAL A 1 146 ? -5.624 -15.623 17.372 1.00 79.56 146 VAL A CA 1
ATOM 1180 C C . VAL A 1 146 ? -4.750 -15.578 18.613 1.00 79.56 146 VAL A C 1
ATOM 1182 O O . VAL A 1 146 ? -5.173 -15.219 19.712 1.00 79.56 146 VAL A O 1
ATOM 1185 N N . THR A 1 147 ? -3.466 -15.883 18.431 1.00 81.38 147 THR A N 1
ATOM 1186 C CA . THR A 1 147 ? -2.483 -15.677 19.496 1.00 81.38 147 THR A CA 1
ATOM 1187 C C . THR A 1 147 ? -2.285 -14.182 19.770 1.00 81.38 147 THR A C 1
ATOM 1189 O O . THR A 1 147 ? -2.379 -13.336 18.877 1.00 81.38 147 THR A O 1
ATOM 1192 N N . MET A 1 148 ? -1.934 -13.837 21.011 1.00 84.50 148 MET A N 1
ATOM 1193 C CA . MET A 1 148 ? -1.646 -12.449 21.399 1.00 84.50 148 MET A CA 1
ATOM 1194 C C . MET A 1 148 ? -0.489 -11.835 20.588 1.00 84.50 148 MET A C 1
ATOM 1196 O O . MET A 1 148 ? -0.491 -10.630 20.321 1.00 84.50 148 MET A O 1
ATOM 1200 N N . ALA A 1 149 ? 0.494 -12.651 20.195 1.00 77.56 149 ALA A N 1
ATOM 1201 C CA . ALA A 1 149 ? 1.630 -12.225 19.380 1.00 77.56 149 ALA A CA 1
ATOM 1202 C C . ALA A 1 149 ? 1.203 -11.873 17.945 1.00 77.56 149 ALA A C 1
ATOM 1204 O O . ALA A 1 149 ? 1.603 -10.828 17.424 1.00 77.56 149 ALA A O 1
ATOM 1205 N N . MET A 1 150 ? 0.335 -12.693 17.339 1.00 75.19 150 MET A N 1
ATOM 1206 C CA . MET A 1 150 ? -0.255 -12.410 16.026 1.00 75.19 150 MET A CA 1
ATOM 1207 C C . MET A 1 150 ? -1.105 -11.144 16.075 1.00 75.19 150 MET A C 1
ATOM 1209 O O . MET A 1 150 ? -0.850 -10.213 15.317 1.00 75.19 150 MET A O 1
ATOM 1213 N N . PHE A 1 151 ? -2.021 -11.051 17.043 1.00 83.62 151 PHE A N 1
ATOM 1214 C CA . PHE A 1 151 ? -2.844 -9.857 17.235 1.00 83.62 151 PHE A CA 1
ATOM 1215 C C . PHE A 1 151 ? -1.999 -8.592 17.419 1.00 83.62 151 PHE A C 1
ATOM 1217 O O . PHE A 1 151 ? -2.288 -7.555 16.832 1.00 83.62 151 PHE A O 1
ATOM 1224 N N . SER A 1 152 ? -0.917 -8.675 18.200 1.00 80.69 152 SER A N 1
ATOM 1225 C CA . SER A 1 152 ? -0.003 -7.545 18.392 1.00 80.69 152 SER A CA 1
ATOM 1226 C C . SER A 1 152 ? 0.697 -7.132 17.102 1.00 80.69 152 SER A C 1
ATOM 1228 O O . SER A 1 152 ? 0.935 -5.943 16.908 1.00 80.69 152 SER A O 1
ATOM 1230 N N . SER A 1 153 ? 1.020 -8.079 16.224 1.00 76.62 153 SER A N 1
ATOM 1231 C CA . SER A 1 153 ? 1.647 -7.782 14.934 1.00 76.62 153 SER A CA 1
ATOM 1232 C C . SER A 1 153 ? 0.652 -7.141 13.964 1.00 76.62 153 SER A C 1
ATOM 1234 O O . SER A 1 153 ? 1.004 -6.161 13.310 1.00 76.62 153 SER A O 1
ATOM 1236 N N . TYR A 1 154 ? -0.603 -7.601 13.962 1.00 80.62 154 TYR A N 1
ATOM 1237 C CA . TYR A 1 154 ? -1.687 -7.019 13.166 1.00 80.62 154 TYR A CA 1
ATOM 1238 C C . TYR A 1 154 ? -2.036 -5.601 13.616 1.00 80.62 154 TYR A C 1
ATOM 1240 O O . TYR A 1 154 ? -1.928 -4.650 12.848 1.00 80.62 154 TYR A O 1
ATOM 1248 N N . ILE A 1 155 ? -2.318 -5.418 14.908 1.00 78.50 155 ILE A N 1
ATOM 1249 C CA . ILE A 1 155 ? -2.688 -4.111 15.461 1.00 78.50 155 ILE A CA 1
ATOM 1250 C C . ILE A 1 155 ? -1.527 -3.115 15.483 1.00 78.50 155 ILE A C 1
ATOM 1252 O O . ILE A 1 155 ? -1.722 -1.992 15.923 1.00 78.50 155 ILE A O 1
ATOM 1256 N N . THR A 1 156 ? -0.307 -3.490 15.098 1.00 75.94 156 THR A N 1
ATOM 1257 C CA . THR A 1 156 ? 0.816 -2.548 14.933 1.00 75.94 156 THR A CA 1
ATOM 1258 C C . THR A 1 156 ? 1.223 -2.370 13.473 1.00 75.94 156 THR A C 1
ATOM 1260 O O . THR A 1 156 ? 2.199 -1.672 13.207 1.00 75.94 156 THR A O 1
ATOM 1263 N N . GLY A 1 157 ? 0.501 -2.995 12.535 1.00 68.50 157 GLY A N 1
ATOM 1264 C CA . GLY A 1 157 ? 0.812 -2.952 11.107 1.00 68.50 157 GLY A CA 1
ATOM 1265 C C . GLY A 1 157 ? 2.156 -3.595 10.753 1.00 68.50 157 GLY A C 1
ATOM 1266 O O . GLY A 1 157 ? 2.723 -3.292 9.708 1.00 68.50 157 GLY A O 1
ATOM 1267 N N . LYS A 1 158 ? 2.711 -4.447 11.629 1.00 67.44 158 LYS A N 1
ATOM 1268 C CA . LYS A 1 158 ? 3.963 -5.178 11.363 1.00 67.44 158 LYS A CA 1
ATOM 1269 C C . LYS A 1 158 ? 3.757 -6.343 10.401 1.00 67.44 158 LYS A C 1
ATOM 1271 O O . LYS A 1 158 ? 4.700 -6.763 9.739 1.00 67.44 158 LYS A O 1
ATOM 1276 N N . SER A 1 159 ? 2.549 -6.886 10.367 1.00 68.38 159 SER A N 1
ATOM 1277 C CA . SER A 1 159 ? 2.147 -7.970 9.478 1.00 68.38 159 SER A CA 1
ATOM 1278 C C . SER A 1 159 ? 0.659 -7.854 9.206 1.00 68.38 159 SER A C 1
ATOM 1280 O O . SER A 1 159 ? -0.073 -7.423 10.095 1.00 68.38 159 SER A O 1
ATOM 1282 N N . ASN A 1 160 ? 0.215 -8.346 8.058 1.00 65.94 160 ASN A N 1
ATOM 1283 C CA . ASN A 1 160 ? -1.199 -8.519 7.760 1.00 65.94 160 ASN A CA 1
ATOM 1284 C C . ASN A 1 160 ? -1.621 -9.982 7.991 1.00 65.94 160 ASN A C 1
ATOM 1286 O O . ASN A 1 160 ? -0.785 -10.890 7.876 1.00 65.94 160 ASN A O 1
ATOM 1290 N N . PRO A 1 161 ? -2.887 -10.248 8.363 1.00 63.69 161 PRO A N 1
ATOM 1291 C CA . PRO A 1 161 ? -3.444 -11.594 8.284 1.00 63.69 161 PRO A CA 1
ATOM 1292 C C . PRO A 1 161 ? -3.291 -12.141 6.858 1.00 63.69 161 PRO A C 1
ATOM 1294 O O . PRO A 1 161 ? -3.318 -11.383 5.897 1.00 63.69 161 PRO A O 1
ATOM 1297 N N . ARG A 1 162 ? -3.117 -13.457 6.695 1.00 61.19 162 ARG A N 1
ATOM 1298 C CA . ARG A 1 162 ? -3.137 -14.058 5.347 1.00 61.19 162 ARG A CA 1
ATOM 1299 C C . ARG A 1 162 ? -4.559 -14.000 4.780 1.00 61.19 162 ARG A C 1
ATOM 1301 O O . ARG A 1 162 ? -5.509 -14.088 5.554 1.00 61.19 162 ARG A O 1
ATOM 1308 N N . THR A 1 163 ? -4.690 -13.939 3.455 1.00 47.00 163 THR A N 1
ATOM 1309 C CA . THR A 1 163 ? -5.941 -13.717 2.701 1.00 47.00 163 THR A CA 1
ATOM 1310 C C . THR A 1 163 ? -7.181 -14.474 3.216 1.00 47.00 163 THR A C 1
ATOM 1312 O O . THR A 1 163 ? -8.207 -13.827 3.398 1.00 47.00 163 THR A O 1
ATOM 1315 N N . PRO A 1 164 ? -7.123 -15.768 3.604 1.00 52.91 164 PRO A N 1
ATOM 1316 C CA . PRO A 1 164 ? -8.309 -16.456 4.134 1.00 52.91 164 PRO A CA 1
ATOM 1317 C C . PRO A 1 164 ? -8.829 -15.856 5.450 1.00 52.91 164 PRO A C 1
ATOM 1319 O O . PRO A 1 164 ? -10.026 -15.820 5.706 1.00 52.91 164 PRO A O 1
ATOM 1322 N N . TYR A 1 165 ? -7.926 -15.367 6.303 1.00 59.88 165 TYR A N 1
ATOM 1323 C CA . TYR A 1 165 ? -8.287 -14.706 7.558 1.00 59.88 165 TYR A CA 1
ATOM 1324 C C . TYR A 1 165 ? -8.726 -13.263 7.329 1.00 59.88 165 TYR A C 1
ATOM 1326 O O . TYR A 1 165 ? -9.531 -12.742 8.098 1.00 59.88 165 TYR A O 1
ATOM 1334 N N . MET A 1 166 ? -8.210 -12.629 6.270 1.00 61.38 166 MET A N 1
ATOM 1335 C CA . MET A 1 166 ? -8.623 -11.287 5.878 1.00 61.38 166 MET A CA 1
ATOM 1336 C C . MET A 1 166 ? -10.101 -11.251 5.494 1.00 61.38 166 MET A C 1
ATOM 1338 O O . MET A 1 166 ? -10.840 -10.409 5.986 1.00 61.38 166 MET A O 1
ATOM 1342 N N . GLU A 1 167 ? -10.548 -12.198 4.681 1.00 60.03 167 GLU A N 1
ATOM 1343 C CA . GLU A 1 167 ? -11.941 -12.273 4.231 1.00 60.03 167 GLU A CA 1
ATOM 1344 C C . GLU A 1 167 ? -12.906 -12.665 5.361 1.00 60.03 167 GLU A C 1
ATOM 1346 O O . GLU A 1 167 ? -14.028 -12.171 5.420 1.00 60.03 167 GLU A O 1
ATOM 1351 N N . LEU A 1 168 ? -12.464 -13.511 6.298 1.00 66.12 168 LEU A N 1
ATOM 1352 C CA . LEU A 1 168 ? -13.295 -13.964 7.420 1.00 66.12 168 LEU A CA 1
ATOM 1353 C C . LEU A 1 168 ? -13.487 -12.903 8.506 1.00 66.12 168 LEU A C 1
ATOM 1355 O O . LEU A 1 168 ? -14.556 -12.813 9.107 1.00 66.12 168 LEU A O 1
ATOM 1359 N N . TRP A 1 169 ? -12.444 -12.140 8.821 1.00 67.81 169 TRP A N 1
ATOM 1360 C CA . TRP A 1 169 ? -12.470 -11.239 9.972 1.00 67.81 169 TRP A CA 1
ATOM 1361 C C . TRP A 1 169 ? -12.770 -9.789 9.611 1.00 67.81 169 TRP A C 1
ATOM 1363 O O . TRP A 1 169 ? -13.219 -9.060 10.492 1.00 67.81 169 TRP A O 1
ATOM 1373 N N . LEU A 1 170 ? -12.547 -9.363 8.363 1.00 68.06 170 LEU A N 1
ATOM 1374 C CA . LEU A 1 170 ? -12.805 -7.982 7.953 1.00 68.06 170 LEU A CA 1
ATOM 1375 C C . LEU A 1 170 ? -14.276 -7.587 8.138 1.00 68.06 170 LEU A C 1
ATOM 1377 O O . LEU A 1 170 ? -14.502 -6.567 8.786 1.00 68.06 170 LEU A O 1
ATOM 1381 N N . PRO A 1 171 ? -15.273 -8.399 7.721 1.00 71.06 171 PRO A N 1
ATOM 1382 C CA . PRO A 1 171 ? -16.677 -8.066 7.959 1.00 71.06 171 PRO A CA 1
ATOM 1383 C C . PRO A 1 171 ? -16.996 -7.939 9.452 1.00 71.06 171 PRO A C 1
ATOM 1385 O O . PRO A 1 171 ? -17.617 -6.970 9.878 1.00 71.06 171 PRO A O 1
ATOM 1388 N N . TRP A 1 172 ? -16.490 -8.865 10.275 1.00 78.88 172 TRP A N 1
ATOM 1389 C CA . TRP A 1 172 ? -16.689 -8.824 11.725 1.00 78.88 172 TRP A CA 1
ATOM 1390 C C . TRP A 1 172 ? -16.059 -7.582 12.372 1.00 78.88 172 TRP A C 1
ATOM 1392 O O . TRP A 1 172 ? -16.673 -6.959 13.237 1.00 78.88 172 TRP A O 1
ATOM 1402 N N . LEU A 1 173 ? -14.839 -7.211 11.967 1.00 73.69 173 LEU A N 1
ATOM 1403 C CA . LEU A 1 173 ? -14.150 -6.018 12.468 1.00 73.69 173 LEU A CA 1
ATOM 1404 C C . LEU A 1 173 ? -14.887 -4.740 12.079 1.00 73.69 173 LEU A C 1
ATOM 1406 O O . LEU A 1 173 ? -15.026 -3.849 12.916 1.00 73.69 173 LEU A O 1
ATOM 1410 N N . THR A 1 174 ? -15.359 -4.663 10.836 1.00 75.19 174 THR A N 1
ATOM 1411 C CA . THR A 1 174 ? -16.156 -3.540 10.341 1.00 75.19 174 THR A CA 1
ATOM 1412 C C . THR A 1 174 ? -17.454 -3.413 11.140 1.00 75.19 174 THR A C 1
ATOM 1414 O O . THR A 1 174 ? -17.697 -2.361 11.732 1.00 75.19 174 THR A O 1
ATOM 1417 N N . ASP A 1 175 ? -18.219 -4.500 11.286 1.00 75.50 175 ASP A N 1
ATOM 1418 C CA . ASP A 1 175 ? -19.470 -4.521 12.058 1.00 75.50 175 ASP A CA 1
ATOM 1419 C C . ASP A 1 175 ? -19.260 -4.151 13.532 1.00 75.50 175 ASP A C 1
ATOM 1421 O O . ASP A 1 175 ? -20.037 -3.385 14.121 1.00 75.50 175 ASP A O 1
ATOM 1425 N N . PHE A 1 176 ? -18.197 -4.680 14.146 1.00 79.12 176 PHE A N 1
ATOM 1426 C CA . PHE A 1 176 ? -17.825 -4.358 15.520 1.00 79.12 176 PHE A CA 1
ATOM 1427 C C . PHE A 1 176 ? -17.514 -2.868 15.664 1.00 79.12 176 PHE A C 1
ATOM 1429 O O . PHE A 1 176 ? -18.063 -2.199 16.543 1.00 79.12 176 PHE A O 1
ATOM 1436 N N . ASN A 1 177 ? -16.653 -2.335 14.798 1.00 78.94 177 ASN A N 1
ATOM 1437 C CA . ASN A 1 177 ? -16.231 -0.946 14.864 1.00 78.94 177 ASN A CA 1
ATOM 1438 C C . ASN A 1 177 ? -17.411 0.015 14.619 1.00 78.94 177 ASN A C 1
ATOM 1440 O O . ASN A 1 177 ? -17.565 1.001 15.340 1.00 78.94 177 ASN A O 1
ATOM 1444 N N . ASP A 1 178 ? -18.299 -0.300 13.678 1.00 79.81 178 ASP A N 1
ATOM 1445 C CA . ASP A 1 178 ? -19.481 0.515 13.384 1.00 79.81 178 ASP A CA 1
ATOM 1446 C C . ASP A 1 178 ? -20.509 0.487 14.517 1.00 79.81 178 ASP A C 1
ATOM 1448 O O . ASP A 1 178 ? -21.116 1.511 14.855 1.00 79.81 178 ASP A O 1
ATOM 1452 N N . SER A 1 179 ? -20.673 -0.669 15.160 1.00 80.38 179 SER A N 1
ATOM 1453 C CA . SER A 1 179 ? -21.475 -0.791 16.379 1.00 80.38 179 SER A CA 1
ATOM 1454 C C . SER A 1 179 ? -20.886 0.055 17.510 1.00 80.38 179 SER A C 1
ATOM 1456 O O . SER A 1 179 ? -21.617 0.772 18.198 1.00 80.38 179 SER A O 1
ATOM 1458 N N . MET A 1 180 ? -19.561 0.043 17.664 1.00 79.00 180 MET A N 1
ATOM 1459 C CA . MET A 1 180 ? -18.867 0.839 18.674 1.00 79.00 180 MET A CA 1
ATOM 1460 C C . MET A 1 180 ? -18.982 2.345 18.433 1.00 79.00 180 MET A C 1
ATOM 1462 O O . MET A 1 180 ? -19.207 3.096 19.385 1.00 79.00 180 MET A O 1
ATOM 1466 N N . ASP A 1 181 ? -18.908 2.801 17.184 1.00 80.38 181 ASP A N 1
ATOM 1467 C CA . ASP A 1 181 ? -19.123 4.211 16.856 1.00 80.38 181 ASP A CA 1
ATOM 1468 C C . ASP A 1 181 ? -20.539 4.676 17.174 1.00 80.38 181 ASP A C 1
ATOM 1470 O O . ASP A 1 181 ? -20.719 5.775 17.707 1.00 80.38 181 ASP A O 1
ATOM 1474 N N . LYS A 1 182 ? -21.550 3.842 16.901 1.00 78.50 182 LYS A N 1
ATOM 1475 C CA . LYS A 1 182 ? -22.937 4.139 17.286 1.00 78.50 182 LYS A CA 1
ATOM 1476 C C . LYS A 1 182 ? -23.053 4.302 18.801 1.00 78.50 182 LYS A C 1
ATOM 1478 O O . LYS A 1 182 ? -23.602 5.305 19.256 1.00 78.50 182 LYS A O 1
ATOM 1483 N N . VAL A 1 183 ? -22.482 3.378 19.577 1.00 75.25 183 VAL A N 1
ATOM 1484 C CA . VAL A 1 183 ? -22.492 3.436 21.049 1.00 75.25 183 VAL A CA 1
ATOM 1485 C C . VAL A 1 183 ? -21.792 4.694 21.565 1.00 75.25 183 VAL A C 1
ATOM 1487 O O . VAL A 1 183 ? -22.362 5.424 22.374 1.00 75.25 183 VAL A O 1
ATOM 1490 N N . ILE A 1 184 ? -20.588 4.999 21.073 1.00 75.69 184 ILE A N 1
ATOM 1491 C CA . ILE A 1 184 ? -19.824 6.178 21.508 1.00 75.69 184 ILE A CA 1
ATOM 1492 C C . ILE A 1 184 ? -20.544 7.474 21.130 1.00 75.69 184 ILE A C 1
ATOM 1494 O O . ILE A 1 184 ? -20.548 8.421 21.917 1.00 75.69 184 ILE A O 1
ATOM 1498 N N . ARG A 1 185 ? -21.169 7.534 19.949 1.00 80.94 185 ARG A N 1
ATOM 1499 C CA . ARG A 1 185 ? -21.951 8.696 19.509 1.00 80.94 185 ARG A CA 1
ATOM 1500 C C . ARG A 1 185 ? -23.148 8.939 20.423 1.00 80.94 185 ARG A C 1
ATOM 1502 O O . ARG A 1 185 ? -23.363 10.073 20.839 1.00 80.94 185 ARG A O 1
ATOM 1509 N N . VAL A 1 186 ? -23.893 7.886 20.764 1.00 77.31 186 VAL A N 1
ATOM 1510 C CA . VAL A 1 186 ? -25.010 7.976 21.716 1.00 77.31 186 VAL A CA 1
ATOM 1511 C C . VAL A 1 186 ? -24.505 8.427 23.081 1.00 77.31 186 VAL A C 1
ATOM 1513 O O . VAL A 1 186 ? -25.045 9.376 23.640 1.00 77.31 186 VAL A O 1
ATOM 1516 N N . TRP A 1 187 ? -23.431 7.820 23.588 1.00 74.19 187 TRP A N 1
ATOM 1517 C CA . TRP A 1 187 ? -22.855 8.171 24.885 1.00 74.19 187 TRP A CA 1
ATOM 1518 C C . TRP A 1 187 ? -22.418 9.641 24.957 1.00 74.19 187 TRP A C 1
ATOM 1520 O O . TRP A 1 187 ? -22.786 10.338 25.896 1.00 74.19 187 TRP A O 1
ATOM 1530 N N . LYS A 1 188 ? -21.719 10.151 23.933 1.00 75.44 188 LYS A N 1
ATOM 1531 C CA . LYS A 1 188 ? -21.288 11.560 23.863 1.00 75.44 188 LYS A CA 1
ATOM 1532 C C . LYS A 1 188 ? -22.445 12.558 23.774 1.00 75.44 188 LYS A C 1
ATOM 1534 O O . LYS A 1 188 ? -22.307 13.678 24.252 1.00 75.44 188 LYS A O 1
ATOM 1539 N N . ASN A 1 189 ? -23.555 12.166 23.151 1.00 76.75 189 ASN A N 1
ATOM 1540 C CA . ASN A 1 189 ? -24.725 13.025 22.953 1.00 76.75 189 ASN A CA 1
ATOM 1541 C C . ASN A 1 189 ? -25.789 12.853 24.045 1.00 76.75 189 ASN A C 1
ATOM 1543 O O . ASN A 1 189 ? -26.807 13.544 24.021 1.00 76.75 189 ASN A O 1
ATOM 1547 N N . THR A 1 190 ? -25.581 11.938 24.993 1.00 69.88 190 THR A N 1
ATOM 1548 C CA . THR A 1 190 ? -26.463 11.800 26.148 1.00 69.88 190 THR A CA 1
ATOM 1549 C C . THR A 1 190 ? -26.044 12.855 27.172 1.00 69.88 190 THR A C 1
ATOM 1551 O O . THR A 1 190 ? -24.908 12.804 27.645 1.00 69.88 190 THR A O 1
ATOM 1554 N N . PRO A 1 191 ? -26.901 13.834 27.515 1.00 57.16 191 PRO A N 1
ATOM 1555 C CA . PRO A 1 191 ? -26.551 14.838 28.508 1.00 57.16 191 PRO A CA 1
ATOM 1556 C C . PRO A 1 191 ? -26.247 14.142 29.836 1.00 57.16 191 PRO A C 1
ATOM 1558 O O . PRO A 1 191 ? -27.069 13.369 30.335 1.00 57.16 191 PRO A O 1
ATOM 1561 N N . ASN A 1 192 ? -25.061 14.409 30.392 1.00 58.31 192 ASN A N 1
ATOM 1562 C CA . ASN A 1 192 ? -24.692 13.950 31.725 1.00 58.31 192 ASN A CA 1
ATOM 1563 C C . ASN A 1 192 ? -25.713 14.511 32.715 1.00 58.31 192 ASN A C 1
ATOM 1565 O O . ASN A 1 192 ? -25.677 15.692 33.052 1.00 58.31 192 ASN A O 1
ATOM 1569 N N . LYS A 1 193 ? -26.640 13.665 33.167 1.00 50.03 193 LYS A N 1
ATOM 1570 C CA . LYS A 1 193 ? -27.438 13.932 34.361 1.00 50.03 193 LYS A CA 1
ATOM 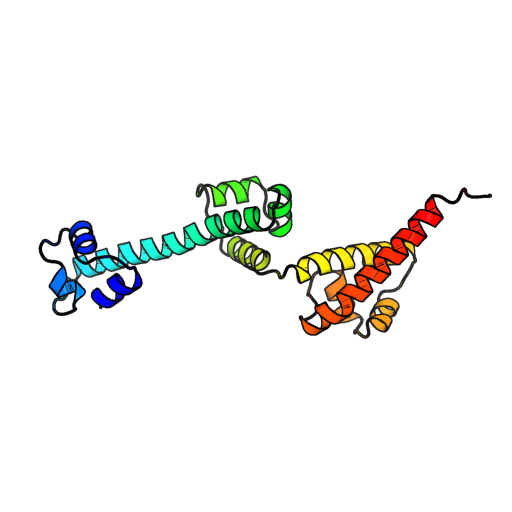1571 C C . LYS A 1 193 ? -26.534 13.675 35.565 1.00 50.03 193 LYS A C 1
ATOM 1573 O O . LYS A 1 193 ? -26.579 12.596 36.150 1.00 50.03 193 LYS A O 1
ATOM 1578 N N . HIS A 1 194 ? -25.670 14.638 35.856 1.00 43.38 194 HIS A N 1
ATOM 1579 C CA . HIS A 1 194 ? -24.979 14.757 37.132 1.00 43.38 194 HIS A CA 1
ATOM 1580 C C . HIS A 1 194 ? -25.411 16.059 37.787 1.00 43.38 194 HIS A C 1
ATOM 1582 O O . HIS A 1 194 ? -25.429 17.085 37.071 1.00 43.38 194 HIS A O 1
#

Foldseek 3Di:
DQLVVCVVVVNDQVNVCVVQVNPGRVCVNVVVDDDDPVSVVVVVVVVVVVVVVVVLQCLLVLLVVLCVVVVDDLVRSCVLLVHDSVVNVCSNVVVDGDDPSSVVSSVVSSPDDPLLVLLLVLLQLVVVVCVVVVPDLCVVCVVLVHDSVVSVCSSVVVDHDPPVSSVVCSVVSVVVSVVVVVVVVCVVPPPPPD

Secondary structure (DSSP, 8-state):
-HHHHHHHTT--HHHHHHHHT-S--HHHHTTSS---HHHHHHHHHHHHHHHHHHHHHHHHHHHHHHHHHTT--HHHHHHHHTS-HHHHHHHHTTSSPPPHHHHHHHHHHHTS-HHHHHHHHHHHHHHHHHHHHT--HHHHHHHTT--HHHHHHHTTTS-PPPHHHHHHHHHHHHHHHHHHHHHHHHHHHS----

Radius of gyration: 27.11 Å; chains: 1; bounding box: 59×33×83 Å

pLDDT: mean 71.3, std 11.0, range [43.38, 93.12]